Protein AF-A0A968PAC9-F1 (afdb_monomer_lite)

pLDDT: mean 96.43, std 2.67, range [78.19, 98.94]

Structure (mmCIF, N/CA/C/O backbone):
data_AF-A0A968PAC9-F1
#
_entry.id   AF-A0A968PAC9-F1
#
loop_
_atom_site.group_PDB
_atom_site.id
_atom_site.type_symbol
_atom_site.label_atom_id
_atom_site.label_alt_id
_atom_site.label_comp_id
_atom_site.label_asym_id
_atom_site.label_entity_id
_atom_site.label_seq_id
_atom_site.pdbx_PDB_ins_code
_atom_site.Cartn_x
_atom_site.Cartn_y
_atom_site.Cartn_z
_atom_site.occupancy
_atom_site.B_iso_or_equiv
_atom_site.auth_seq_id
_atom_site.auth_comp_id
_atom_site.auth_asym_id
_atom_site.auth_atom_id
_atom_site.pdbx_PDB_model_num
ATOM 1 N N . ALA A 1 1 ? -6.612 9.195 5.008 1.00 95.06 1 ALA A N 1
ATOM 2 C CA . ALA A 1 1 ? -7.098 8.965 6.390 1.00 95.06 1 ALA A CA 1
ATOM 3 C C . ALA A 1 1 ? -8.025 10.052 6.972 1.00 95.06 1 ALA A C 1
ATOM 5 O O . ALA A 1 1 ? -9.106 9.696 7.424 1.00 95.06 1 ALA A O 1
ATOM 6 N N . TYR A 1 2 ? -7.654 11.345 7.009 1.00 96.44 2 TYR A N 1
ATOM 7 C CA . TYR A 1 2 ? -8.391 12.358 7.807 1.00 96.44 2 TYR A CA 1
ATOM 8 C C . TYR A 1 2 ? -9.210 13.375 6.994 1.00 96.44 2 TYR A C 1
ATOM 10 O O . TYR A 1 2 ? -10.076 14.044 7.554 1.00 96.44 2 TYR A O 1
ATOM 18 N N . GLY A 1 3 ? -8.972 13.501 5.685 1.00 95.19 3 GLY A N 1
ATOM 19 C CA . GLY A 1 3 ? -9.593 14.559 4.872 1.00 95.19 3 GLY A CA 1
ATOM 20 C C . GLY A 1 3 ? -9.004 15.943 5.136 1.00 95.19 3 GLY A C 1
ATOM 21 O O . GLY A 1 3 ? -9.700 16.939 5.010 1.00 95.19 3 GLY A O 1
ATOM 22 N N . LEU A 1 4 ? -7.730 15.995 5.528 1.00 95.25 4 LEU A N 1
ATOM 23 C CA . LEU A 1 4 ? -6.975 17.223 5.743 1.00 95.25 4 LEU A CA 1
ATOM 24 C C . LEU A 1 4 ? -5.601 17.085 5.095 1.00 95.25 4 LEU A C 1
ATOM 26 O O . LEU A 1 4 ? -4.973 16.029 5.199 1.00 95.25 4 LEU A O 1
ATOM 30 N N . LYS A 1 5 ? -5.139 18.161 4.458 1.00 94.94 5 LYS A N 1
ATOM 31 C CA . LYS A 1 5 ? -3.740 18.306 4.057 1.00 94.94 5 LYS A CA 1
ATOM 32 C C . LYS A 1 5 ? -2.922 18.741 5.261 1.00 94.94 5 LYS A C 1
ATOM 34 O O . LYS A 1 5 ? -3.352 19.597 6.030 1.00 94.94 5 LYS A O 1
ATOM 39 N N . VAL A 1 6 ? -1.751 18.142 5.404 1.00 94.88 6 VAL A N 1
ATOM 40 C CA . VAL A 1 6 ? -0.856 18.339 6.545 1.00 94.88 6 VAL A CA 1
ATOM 41 C C . VAL A 1 6 ? 0.578 18.536 6.050 1.00 94.88 6 VAL A C 1
ATOM 43 O O . VAL A 1 6 ? 0.880 18.154 4.915 1.00 94.88 6 VAL A O 1
ATOM 46 N N . PRO A 1 7 ? 1.467 19.135 6.860 1.00 94.19 7 PRO A N 1
ATOM 47 C CA . PRO A 1 7 ? 2.880 19.260 6.527 1.00 94.19 7 PRO A CA 1
ATOM 48 C C . PRO A 1 7 ? 3.533 17.916 6.187 1.00 94.19 7 PRO A C 1
ATOM 50 O O . PRO A 1 7 ? 3.181 16.875 6.750 1.00 94.19 7 PRO A O 1
ATOM 53 N N . TYR A 1 8 ? 4.532 17.960 5.304 1.00 90.12 8 TYR A N 1
ATOM 54 C CA . TYR A 1 8 ? 5.358 16.807 4.944 1.00 90.12 8 TYR A CA 1
ATOM 55 C C . TYR A 1 8 ? 5.897 16.086 6.193 1.00 90.12 8 TYR A C 1
ATOM 57 O O . TYR A 1 8 ? 6.262 16.729 7.176 1.00 90.12 8 TYR A O 1
ATOM 65 N N . ARG A 1 9 ? 5.947 14.746 6.137 1.00 88.06 9 ARG A N 1
ATOM 66 C CA . ARG A 1 9 ? 6.341 13.819 7.224 1.00 88.06 9 ARG A CA 1
ATOM 67 C C . ARG A 1 9 ? 5.401 13.720 8.428 1.00 88.06 9 ARG A C 1
ATOM 69 O O . ARG A 1 9 ? 5.708 12.949 9.337 1.00 88.06 9 ARG A O 1
ATOM 76 N N . SER A 1 10 ? 4.263 14.411 8.430 1.00 93.56 10 SER A N 1
ATOM 77 C CA . SER A 1 10 ? 3.243 14.182 9.459 1.00 93.56 10 SER A CA 1
ATOM 78 C C . SER A 1 10 ? 2.692 12.753 9.377 1.00 93.56 10 SER A C 1
ATOM 80 O O . SER A 1 10 ? 2.518 12.217 8.284 1.00 93.56 10 SER A O 1
ATOM 82 N N . TYR A 1 11 ? 2.366 12.156 10.525 1.00 96.69 11 TYR A N 1
ATOM 83 C CA . TYR A 1 11 ? 1.782 10.816 10.607 1.00 96.69 11 TYR A CA 1
ATOM 84 C C . TYR A 1 11 ? 0.577 10.848 11.545 1.00 96.69 11 TYR A C 1
ATOM 86 O O . TYR A 1 11 ? 0.724 10.884 12.764 1.00 96.69 11 TYR A O 1
ATOM 94 N N . GLY A 1 12 ? -0.630 10.917 10.980 1.00 95.81 12 GLY A N 1
ATOM 95 C CA . GLY A 1 12 ? -1.867 11.030 11.763 1.00 95.81 12 GLY A CA 1
ATOM 96 C C . GLY A 1 12 ? -1.984 12.310 12.611 1.00 95.81 12 GLY A C 1
ATOM 97 O O . GLY A 1 12 ? -2.824 12.370 13.509 1.00 95.81 12 GLY A O 1
ATOM 98 N N . LEU A 1 13 ? -1.153 13.319 12.334 1.00 96.44 13 LEU A N 1
ATOM 99 C CA . LEU A 1 13 ? -1.100 14.633 12.981 1.00 96.44 13 LEU A CA 1
ATOM 100 C C . LEU A 1 13 ? -1.080 15.741 11.915 1.00 96.44 13 LEU A C 1
ATOM 102 O O . LEU A 1 13 ? -0.795 15.480 10.748 1.00 96.44 13 LEU A O 1
ATOM 106 N N . ASN A 1 14 ? -1.364 16.980 12.313 1.00 95.69 14 ASN A N 1
ATOM 107 C CA . ASN A 1 14 ? -1.095 18.176 11.518 1.00 95.69 14 ASN A CA 1
ATOM 108 C C . ASN A 1 14 ? 0.182 18.842 12.051 1.00 95.69 14 ASN A C 1
ATOM 110 O O . ASN A 1 14 ? 0.128 19.622 13.006 1.00 95.69 14 ASN A O 1
ATOM 114 N N . GLY A 1 15 ? 1.338 18.460 11.497 1.00 92.00 15 GLY A N 1
ATOM 115 C CA . GLY A 1 15 ? 2.624 18.710 12.143 1.00 92.00 15 GLY A CA 1
ATOM 116 C C . GLY A 1 15 ? 2.670 17.963 13.475 1.00 92.00 15 GLY A C 1
ATOM 117 O O . GLY A 1 15 ? 2.587 16.741 13.503 1.00 92.00 15 GLY A O 1
ATOM 118 N N . GLU A 1 16 ? 2.721 18.700 14.580 1.00 92.62 16 GLU A N 1
ATOM 119 C CA . GLU A 1 16 ? 2.672 18.138 15.938 1.00 92.62 16 GLU A CA 1
ATOM 120 C C . GLU A 1 16 ? 1.263 18.176 16.555 1.00 92.62 16 GLU A C 1
ATOM 122 O O . GLU A 1 16 ? 1.042 17.667 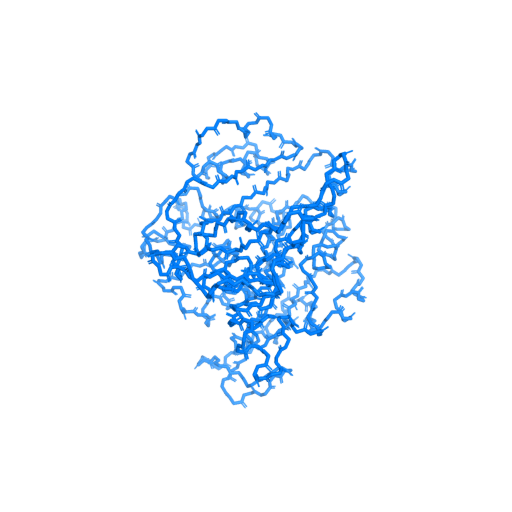17.651 1.00 92.62 16 GLU A O 1
ATOM 127 N N . THR A 1 17 ? 0.288 18.777 15.865 1.00 96.19 17 THR A N 1
ATOM 128 C CA . THR A 1 17 ? -1.055 18.991 16.417 1.00 96.19 17 THR A CA 1
ATOM 129 C C . THR A 1 17 ? -1.949 17.766 16.186 1.00 96.19 17 THR A C 1
ATOM 131 O O . THR A 1 17 ? -2.107 17.344 15.034 1.00 96.19 17 THR A O 1
ATOM 134 N N . PRO A 1 18 ? -2.591 17.203 17.229 1.00 96.69 18 PRO A N 1
ATOM 135 C CA . PRO A 1 18 ? -3.564 16.123 17.076 1.00 96.69 18 PRO A CA 1
ATOM 136 C C . PRO A 1 18 ? -4.751 16.506 16.188 1.00 96.69 18 PRO A C 1
ATOM 138 O O . PRO A 1 18 ? -5.316 17.590 16.317 1.00 96.69 18 PRO A O 1
ATOM 141 N N . ILE A 1 19 ? -5.172 15.585 15.317 1.00 97.06 19 ILE A N 1
ATOM 142 C CA . ILE A 1 19 ? -6.355 15.762 14.464 1.00 97.06 19 ILE A CA 1
ATOM 143 C C . ILE A 1 19 ? -7.555 15.067 15.121 1.00 97.06 19 ILE A C 1
ATOM 145 O O . ILE A 1 19 ? -7.838 13.888 14.872 1.00 97.06 19 ILE A O 1
ATOM 149 N N . VAL A 1 20 ? -8.244 15.806 15.990 1.00 97.19 20 VAL A N 1
ATOM 150 C CA . VAL A 1 20 ? -9.298 15.298 16.881 1.00 97.19 20 VAL A CA 1
ATOM 151 C C . VAL A 1 20 ? -10.570 16.153 16.837 1.00 97.19 20 VAL A C 1
ATOM 153 O O . VAL A 1 20 ? -10.531 17.303 16.406 1.00 97.19 20 VAL A O 1
ATOM 156 N N . ASP A 1 21 ? -11.699 15.580 17.258 1.00 93.88 21 ASP A N 1
ATOM 157 C CA . ASP A 1 21 ? -12.946 16.315 17.498 1.00 93.88 21 ASP A CA 1
ATOM 158 C C . ASP A 1 21 ? -12.916 17.102 18.824 1.00 93.88 21 ASP A C 1
ATOM 160 O O . ASP A 1 21 ? -11.946 17.058 19.583 1.00 93.88 21 ASP A O 1
ATOM 164 N N . GLU A 1 22 ? -14.012 17.801 19.135 1.00 93.94 22 GLU A N 1
ATOM 165 C CA . GLU A 1 22 ? -14.181 18.586 20.369 1.00 93.94 22 GLU A CA 1
ATOM 166 C C . GLU A 1 22 ? -14.052 17.755 21.660 1.00 93.94 22 GLU A C 1
ATOM 168 O O . GLU A 1 22 ? -13.831 18.309 22.735 1.00 93.94 22 GLU A O 1
ATOM 173 N N . LYS A 1 23 ? -14.180 16.425 21.574 1.00 94.25 23 LYS A N 1
ATOM 174 C CA . LYS A 1 23 ? -14.033 15.488 22.699 1.00 94.25 23 LYS A CA 1
ATOM 175 C C . LYS A 1 23 ? -12.640 14.855 22.748 1.00 94.25 23 LYS A C 1
ATOM 177 O O . LYS A 1 23 ? -12.419 13.939 23.540 1.00 94.25 23 LYS A O 1
ATOM 182 N N . GLY A 1 24 ? -11.715 15.298 21.898 1.00 95.19 24 GLY A N 1
ATOM 183 C CA . GLY A 1 24 ? -10.367 14.747 21.799 1.00 95.19 24 GLY A CA 1
ATOM 184 C C . GLY A 1 24 ? -10.298 13.393 21.087 1.00 95.19 24 GLY A C 1
ATOM 185 O O . GLY A 1 24 ? -9.280 12.712 21.183 1.00 95.19 24 GLY A O 1
ATOM 186 N N . GLN A 1 25 ? -11.345 12.968 20.370 1.00 95.06 25 GLN A N 1
ATOM 187 C CA . GLN A 1 25 ? -11.333 11.694 19.649 1.00 95.06 25 GLN A CA 1
ATOM 188 C C . GLN A 1 25 ? -10.786 11.868 18.231 1.00 95.06 25 GLN A C 1
ATOM 190 O O . GLN A 1 25 ? -11.173 12.785 17.515 1.00 95.06 25 GLN A O 1
ATOM 195 N N . SER A 1 26 ? -9.936 10.939 17.782 1.00 96.31 26 SER A N 1
ATOM 196 C CA . SER A 1 26 ? -9.351 10.970 16.431 1.00 96.31 26 SER A CA 1
ATOM 197 C C . SER A 1 26 ? -10.412 11.084 15.325 1.00 96.31 26 SER A C 1
ATOM 199 O O . SER A 1 26 ? -11.414 10.350 15.324 1.00 96.31 26 SER A O 1
ATOM 201 N N . LEU A 1 27 ? -10.151 11.977 14.362 1.00 97.00 27 LEU A N 1
ATOM 202 C CA . LEU A 1 27 ? -10.970 12.196 13.160 1.00 97.00 27 LEU A CA 1
ATOM 203 C C . LEU A 1 27 ? -10.605 11.280 11.979 1.00 97.00 27 LEU A C 1
ATOM 205 O O . LEU A 1 27 ? -11.161 11.441 10.887 1.00 97.00 27 LEU A O 1
ATOM 209 N N . SER A 1 28 ? -9.689 10.324 12.168 1.00 97.94 28 SER A N 1
ATOM 210 C CA . SER A 1 28 ? -9.423 9.301 11.151 1.00 97.94 28 SER A CA 1
ATOM 211 C C . SER A 1 28 ? -10.711 8.548 10.819 1.00 97.94 28 SER A C 1
ATOM 213 O O . SER A 1 28 ? -11.425 8.107 11.726 1.00 97.94 28 SER A O 1
ATOM 215 N N . VAL A 1 29 ? -10.982 8.339 9.528 1.00 98.06 29 VAL A N 1
ATOM 216 C CA . VAL A 1 29 ? -12.168 7.593 9.076 1.00 98.06 29 VAL A CA 1
ATOM 217 C C . VAL A 1 29 ? -12.228 6.175 9.655 1.00 98.06 29 VAL A C 1
ATOM 219 O O . VAL A 1 29 ? -13.310 5.720 10.016 1.00 98.06 29 VAL A O 1
ATOM 222 N N . ALA A 1 30 ? -11.085 5.507 9.853 1.00 98.44 30 ALA A N 1
ATOM 223 C CA . ALA A 1 30 ? -11.050 4.178 10.462 1.00 98.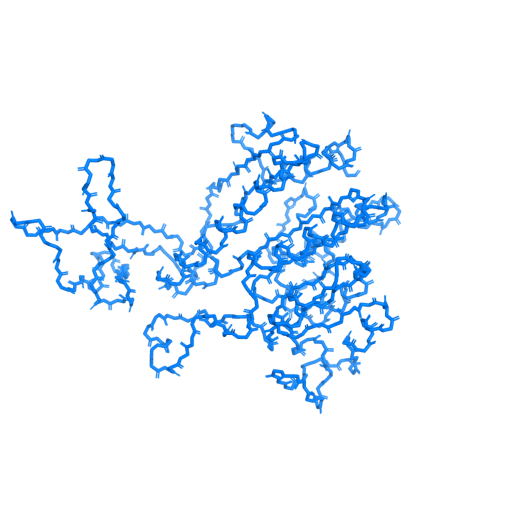44 30 ALA A CA 1
ATOM 224 C C . ALA A 1 30 ? -11.428 4.237 11.950 1.00 98.44 30 ALA A C 1
ATOM 226 O O . ALA A 1 30 ? -12.305 3.503 12.399 1.00 98.44 30 ALA A O 1
ATOM 227 N N . ARG A 1 31 ? -10.864 5.183 12.715 1.00 98.38 31 ARG A N 1
ATOM 228 C CA . ARG A 1 31 ? -11.240 5.387 14.128 1.00 98.38 31 ARG A CA 1
ATOM 229 C C . ARG A 1 31 ? -12.715 5.781 14.268 1.00 98.38 31 ARG A C 1
ATOM 231 O O . ARG A 1 31 ? -13.368 5.360 15.221 1.00 98.38 31 ARG A O 1
ATOM 238 N N . GLN A 1 32 ? -13.258 6.558 13.332 1.00 98.12 32 GLN A N 1
A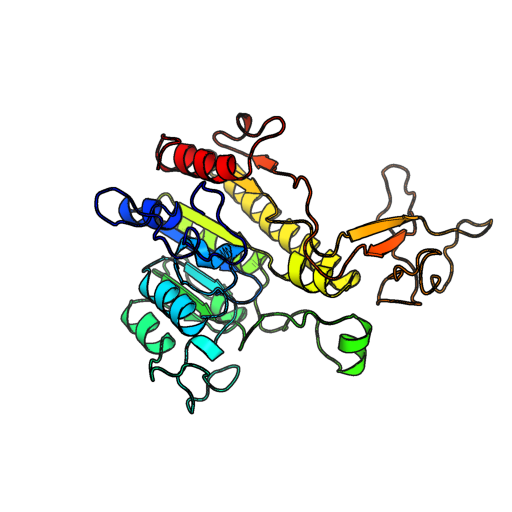TOM 239 C CA . GLN A 1 32 ? -14.683 6.899 13.277 1.00 98.12 32 GLN A CA 1
ATOM 240 C C . GLN A 1 32 ? -15.571 5.683 12.972 1.00 98.12 32 GLN A C 1
ATOM 242 O O . GLN A 1 32 ? -16.639 5.564 13.580 1.00 98.12 32 GLN A O 1
ATOM 247 N N . ALA A 1 33 ? -15.130 4.791 12.078 1.00 98.38 33 ALA A N 1
ATOM 248 C CA . ALA A 1 33 ? -15.812 3.541 11.752 1.00 98.38 33 ALA A CA 1
ATOM 249 C C . ALA A 1 33 ? -15.880 2.619 12.978 1.00 98.38 33 ALA A C 1
ATOM 251 O O . ALA A 1 33 ? -16.963 2.164 13.348 1.00 98.38 33 ALA A O 1
ATOM 252 N N . MET A 1 34 ? -14.762 2.456 13.693 1.00 98.12 34 MET A N 1
ATOM 253 C CA . MET A 1 34 ? -14.706 1.658 14.925 1.00 98.12 34 MET A CA 1
ATOM 254 C C . MET A 1 34 ? -15.663 2.182 16.000 1.00 98.12 34 MET A C 1
ATOM 256 O O . MET A 1 34 ? -16.417 1.405 16.583 1.00 98.12 34 MET A O 1
ATOM 260 N N . ARG A 1 35 ? -15.702 3.505 16.233 1.00 97.12 35 ARG A N 1
ATOM 261 C CA . ARG A 1 35 ? -16.630 4.121 17.208 1.00 97.12 35 ARG A CA 1
ATOM 262 C C . ARG A 1 35 ? -18.104 3.907 16.857 1.00 97.12 35 ARG A C 1
ATOM 264 O O . ARG A 1 35 ? -18.948 3.943 17.746 1.00 97.12 35 ARG A O 1
ATOM 271 N N . ARG A 1 36 ? -18.412 3.685 15.578 1.00 97.25 36 ARG A N 1
ATOM 272 C CA . ARG A 1 36 ? -19.762 3.398 15.071 1.00 97.25 36 ARG A CA 1
ATOM 273 C C . ARG A 1 36 ? -20.061 1.900 14.977 1.00 97.25 36 ARG A C 1
ATOM 275 O O . ARG A 1 36 ? -21.118 1.525 14.484 1.00 97.25 36 ARG A O 1
ATOM 282 N N . GLY A 1 37 ? -19.160 1.043 15.456 1.00 97.56 37 GLY A N 1
ATOM 283 C CA . GLY A 1 37 ? -19.363 -0.401 15.467 1.00 97.56 37 GLY A CA 1
ATOM 284 C C . GLY A 1 37 ? -19.189 -1.067 14.102 1.00 97.56 37 GLY A C 1
ATOM 285 O O . GLY A 1 37 ? -19.649 -2.198 13.936 1.00 97.56 37 GLY A O 1
ATOM 286 N N . LEU A 1 38 ? -18.518 -0.418 13.148 1.00 98.56 38 LEU A N 1
ATOM 2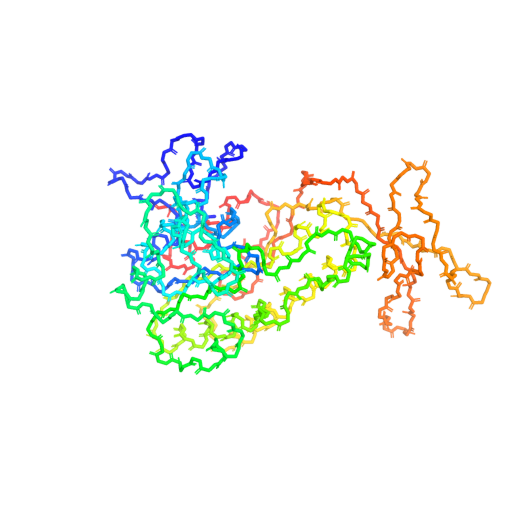87 C CA . LEU A 1 38 ? -18.093 -1.060 11.906 1.00 98.56 38 LEU A CA 1
ATOM 288 C C . LEU A 1 38 ? -16.823 -1.874 12.147 1.00 98.56 38 LEU A C 1
ATOM 290 O O . LEU A 1 38 ? -16.014 -1.529 13.014 1.00 98.56 38 LEU A O 1
ATOM 294 N N . SER A 1 39 ? -16.645 -2.933 11.363 1.00 98.62 39 SER A N 1
ATOM 295 C CA . SER A 1 39 ? -15.375 -3.654 11.345 1.00 98.62 39 SER A CA 1
ATOM 296 C C . SER A 1 39 ? -14.307 -2.872 10.581 1.00 98.62 39 SER A C 1
ATOM 298 O O . SER A 1 39 ? -14.616 -2.136 9.643 1.00 98.62 39 SER A O 1
ATOM 300 N N . VAL A 1 40 ? -13.048 -3.008 10.991 1.00 98.88 40 VAL A N 1
ATOM 301 C CA . VAL A 1 40 ? -11.919 -2.313 10.354 1.00 98.88 40 VAL A CA 1
ATOM 302 C C . VAL A 1 40 ? -10.799 -3.282 10.012 1.00 98.88 40 VAL A C 1
ATOM 304 O O . VAL A 1 40 ? -10.357 -4.047 10.870 1.00 98.88 40 VAL A O 1
ATOM 307 N N . ALA A 1 41 ? -10.323 -3.197 8.770 1.00 98.88 41 ALA A N 1
ATOM 308 C CA . ALA A 1 41 ? -9.138 -3.889 8.286 1.00 98.88 41 ALA A CA 1
ATOM 309 C C . ALA A 1 41 ? -8.094 -2.894 7.759 1.00 98.88 41 ALA A C 1
ATOM 311 O O . ALA A 1 41 ? -8.425 -2.001 6.978 1.00 98.88 41 ALA A O 1
ATOM 312 N N . LEU A 1 42 ? -6.839 -3.069 8.168 1.00 98.81 42 LEU A N 1
ATOM 313 C CA . LEU A 1 42 ? -5.671 -2.435 7.557 1.00 98.81 42 LEU A CA 1
ATOM 314 C C . LEU A 1 42 ? -4.736 -3.530 7.041 1.00 98.81 42 LEU A C 1
ATOM 316 O O . LEU A 1 42 ? -4.330 -4.408 7.806 1.00 98.81 42 LEU A O 1
ATOM 320 N N . ILE A 1 43 ? -4.422 -3.485 5.751 1.00 98.56 43 ILE A N 1
ATOM 321 C CA . ILE A 1 43 ? -3.624 -4.496 5.059 1.00 98.56 43 ILE A CA 1
ATOM 322 C C . ILE A 1 43 ? -2.568 -3.780 4.223 1.00 98.56 43 ILE A C 1
ATOM 324 O O . ILE A 1 43 ? -2.923 -2.967 3.374 1.00 98.56 43 ILE A O 1
ATOM 328 N N . ASN A 1 44 ? -1.298 -4.110 4.431 1.00 98.56 44 ASN A N 1
ATOM 329 C CA . ASN A 1 44 ? -0.173 -3.539 3.698 1.00 98.56 44 ASN A CA 1
ATOM 330 C C . ASN A 1 44 ? 0.756 -4.673 3.215 1.00 98.56 44 ASN A C 1
ATOM 332 O O . ASN A 1 44 ? 1.051 -5.603 3.969 1.00 98.56 44 ASN A O 1
ATOM 336 N N . SER A 1 45 ? 1.171 -4.642 1.944 1.00 98.00 45 SER A N 1
ATOM 337 C CA . SER A 1 45 ? 2.085 -5.643 1.371 1.00 98.00 45 SER A CA 1
ATOM 338 C C . SER A 1 45 ? 3.542 -5.464 1.803 1.00 98.00 45 SER A C 1
ATOM 340 O O . SER A 1 45 ? 4.329 -6.386 1.652 1.00 98.00 45 SER A O 1
ATOM 342 N N . GLY A 1 46 ? 3.919 -4.317 2.345 1.00 97.62 46 GLY A N 1
ATOM 343 C CA . GLY A 1 46 ? 5.177 -4.035 3.026 1.00 97.62 46 GLY A CA 1
ATOM 344 C C . GLY A 1 46 ? 5.037 -4.189 4.540 1.00 97.62 46 GLY A C 1
ATOM 345 O O . GLY A 1 46 ? 4.509 -5.193 5.016 1.00 97.62 46 GLY A O 1
ATOM 346 N N . THR A 1 47 ? 5.531 -3.228 5.319 1.00 97.19 47 THR A N 1
ATOM 347 C CA . THR A 1 47 ? 5.394 -3.184 6.781 1.00 97.19 47 THR A CA 1
ATOM 348 C C . THR A 1 47 ? 4.096 -2.501 7.200 1.00 97.19 47 THR A C 1
ATOM 350 O O . THR A 1 47 ? 3.698 -1.473 6.660 1.00 97.19 47 THR A O 1
ATOM 353 N N . SER A 1 48 ? 3.458 -3.007 8.259 1.00 97.38 48 SER A N 1
ATOM 354 C CA . SER A 1 48 ? 2.193 -2.437 8.762 1.00 97.38 48 SER A CA 1
ATOM 355 C C . SER A 1 48 ? 2.318 -0.974 9.220 1.00 97.38 48 SER A C 1
ATOM 357 O O . SER A 1 48 ? 1.314 -0.287 9.399 1.00 97.38 48 SER A O 1
ATOM 359 N N . THR A 1 49 ? 3.546 -0.502 9.454 1.00 97.38 49 THR A N 1
ATOM 360 C CA . THR A 1 49 ? 3.823 0.849 9.963 1.00 97.38 49 THR A CA 1
ATOM 361 C C . THR A 1 49 ? 3.913 1.929 8.887 1.00 97.38 49 THR A C 1
ATOM 363 O O . THR A 1 49 ? 4.027 3.104 9.244 1.00 97.38 49 THR A O 1
ATOM 366 N N . GLU A 1 50 ? 3.833 1.576 7.601 1.00 96.19 50 GLU A N 1
ATOM 367 C CA . GLU A 1 50 ? 3.917 2.558 6.515 1.00 96.19 50 GLU A CA 1
ATOM 368 C C . GLU A 1 50 ? 2.813 3.622 6.600 1.00 96.19 50 GLU A C 1
ATOM 370 O O . GLU A 1 50 ? 1.723 3.368 7.132 1.00 96.19 50 GLU A O 1
ATOM 375 N N . PRO A 1 51 ? 3.084 4.862 6.152 1.00 93.75 51 PRO A N 1
ATOM 376 C CA . PRO A 1 51 ? 2.176 5.982 6.351 1.00 93.75 51 PRO A CA 1
ATOM 377 C C . PRO A 1 51 ? 0.878 5.856 5.557 1.00 93.75 51 PRO A C 1
ATOM 379 O O . PRO A 1 51 ? -0.147 6.319 6.062 1.00 93.75 51 PRO A O 1
ATOM 382 N N . GLY A 1 52 ? 0.884 5.241 4.371 1.00 92.31 52 GLY A N 1
ATOM 383 C CA . GLY A 1 52 ? -0.319 5.099 3.548 1.00 92.31 52 GLY A CA 1
ATOM 384 C C . GLY A 1 52 ? -1.411 4.267 4.227 1.00 92.31 52 GLY A C 1
ATOM 385 O O . GLY A 1 52 ? -2.592 4.624 4.162 1.00 92.31 52 GLY A O 1
ATOM 386 N N . THR A 1 53 ? -1.021 3.270 5.026 1.00 95.19 53 THR A N 1
ATOM 387 C CA . THR A 1 53 ? -1.937 2.412 5.790 1.00 95.19 53 THR A CA 1
ATOM 388 C C . THR A 1 53 ? -2.008 2.759 7.276 1.00 95.19 53 THR A C 1
ATOM 390 O O . THR A 1 53 ? -3.096 3.001 7.811 1.00 95.19 53 THR A O 1
ATOM 393 N N . GLY A 1 54 ? -0.884 2.798 7.991 1.00 97.44 54 GLY A N 1
ATOM 394 C CA . GLY A 1 54 ? -0.905 2.848 9.453 1.00 97.44 54 GLY A CA 1
ATOM 395 C C . GLY A 1 54 ? -1.416 4.179 10.023 1.00 97.44 54 GLY A C 1
ATOM 396 O O . GLY A 1 54 ? -1.993 4.198 11.117 1.00 97.44 54 GLY A O 1
ATOM 397 N N . CYS A 1 55 ? -1.356 5.282 9.260 1.00 97.38 55 CYS A N 1
ATOM 398 C CA . CYS A 1 55 ? -1.897 6.581 9.689 1.00 97.38 55 CYS A CA 1
ATOM 399 C C . CYS A 1 55 ? -3.418 6.572 9.905 1.00 97.38 55 CYS A C 1
ATOM 401 O O . CYS A 1 55 ? -3.970 7.476 10.530 1.00 97.38 55 CYS A O 1
ATOM 403 N N . PHE A 1 56 ? -4.131 5.554 9.415 1.00 98.44 56 PHE A N 1
ATOM 404 C CA . PHE A 1 56 ? -5.551 5.398 9.704 1.00 98.44 56 PHE A CA 1
ATOM 405 C C . PHE A 1 56 ? -5.814 5.037 11.172 1.00 98.44 56 PHE A C 1
ATOM 407 O O . PHE A 1 56 ? -6.898 5.338 11.680 1.00 98.44 56 PHE A O 1
ATOM 414 N N . LEU A 1 57 ? -4.863 4.427 11.880 1.00 98.50 57 LEU A N 1
ATOM 415 C CA . LEU A 1 57 ? -5.049 4.017 13.274 1.00 98.50 57 LEU A CA 1
ATOM 416 C C . LEU A 1 57 ? -3.986 4.562 14.229 1.00 98.50 57 LEU A C 1
ATOM 418 O O . LEU A 1 57 ? -4.263 4.576 15.428 1.00 98.50 57 LEU A O 1
ATOM 422 N N . ALA A 1 58 ? -2.858 5.069 13.737 1.00 98.38 58 ALA A N 1
ATOM 423 C CA . ALA A 1 58 ? -1.798 5.636 14.560 1.00 98.38 58 ALA A CA 1
ATOM 424 C C . ALA A 1 58 ? -1.522 7.118 14.251 1.00 98.38 58 ALA A C 1
ATOM 426 O O . ALA A 1 58 ? -1.644 7.580 13.115 1.00 98.38 58 ALA A O 1
ATOM 427 N N . SER A 1 59 ? -1.115 7.846 15.288 1.00 97.69 59 SER A N 1
ATOM 428 C CA . SER A 1 59 ? -0.695 9.245 15.240 1.00 97.69 59 SER A CA 1
ATOM 429 C C . SER A 1 59 ? 0.617 9.402 16.012 1.00 97.69 59 SER A C 1
ATOM 431 O O . SER A 1 59 ? 0.670 9.097 17.203 1.00 97.69 59 SER A O 1
ATOM 433 N N . VAL A 1 60 ? 1.674 9.882 15.355 1.00 97.12 60 VAL A N 1
ATOM 434 C CA . VAL A 1 60 ? 3.003 10.092 15.958 1.00 97.12 60 VAL A CA 1
ATOM 435 C C . VAL A 1 60 ? 3.668 11.344 15.389 1.00 97.12 60 VAL A C 1
ATOM 437 O O . VAL A 1 60 ? 3.404 11.746 14.257 1.00 97.12 60 VAL A O 1
ATOM 440 N N . THR A 1 61 ? 4.564 11.956 16.162 1.00 94.56 61 THR A N 1
ATOM 441 C CA . THR A 1 61 ? 5.306 13.165 15.754 1.00 94.56 61 THR A CA 1
ATOM 442 C C . THR A 1 61 ? 6.354 12.897 14.675 1.00 94.56 61 THR A C 1
ATOM 444 O O . THR A 1 61 ? 6.740 13.812 13.954 1.00 94.56 61 THR A O 1
ATOM 447 N N . ALA A 1 62 ? 6.803 11.647 14.531 1.00 94.00 62 ALA A N 1
ATOM 448 C CA . ALA A 1 62 ? 7.767 11.244 13.518 1.00 94.00 62 ALA A CA 1
ATOM 449 C C . ALA A 1 62 ? 7.368 9.909 12.885 1.00 94.00 62 ALA A C 1
ATOM 451 O O . ALA A 1 62 ? 7.227 8.911 13.587 1.00 94.00 62 ALA A O 1
ATOM 452 N N . ARG A 1 63 ? 7.272 9.867 11.548 1.00 92.31 63 ARG A N 1
ATOM 453 C CA . ARG A 1 63 ? 6.957 8.635 10.794 1.00 92.31 63 ARG A CA 1
ATOM 454 C C . ARG A 1 63 ? 7.954 7.489 11.007 1.00 92.31 63 ARG A C 1
ATOM 456 O O . ARG A 1 63 ? 7.616 6.347 10.748 1.00 92.31 63 ARG A O 1
ATOM 463 N N . SER A 1 64 ? 9.167 7.788 11.475 1.00 93.50 64 SER A N 1
ATOM 464 C CA . SER A 1 64 ? 10.189 6.791 11.819 1.00 93.50 64 SER A CA 1
ATOM 465 C C . SER A 1 64 ? 9.983 6.149 13.195 1.00 93.50 64 SER A C 1
ATOM 467 O O . SER A 1 64 ? 10.759 5.279 13.589 1.00 93.50 64 SER A O 1
ATOM 469 N N . ASN A 1 65 ? 8.975 6.578 13.962 1.00 96.06 65 ASN A N 1
ATOM 470 C CA . ASN A 1 65 ? 8.675 6.025 15.278 1.00 96.06 65 ASN A CA 1
ATOM 471 C C . ASN A 1 65 ? 7.848 4.731 15.171 1.00 96.06 65 ASN A C 1
ATOM 473 O O . ASN A 1 65 ? 6.705 4.652 15.617 1.00 96.06 65 ASN A O 1
ATOM 477 N N . HIS A 1 66 ? 8.434 3.718 14.533 1.00 96.94 66 HIS A N 1
ATOM 478 C CA . HIS A 1 66 ? 7.777 2.443 14.246 1.00 96.94 66 HIS A CA 1
ATOM 479 C C . HIS A 1 66 ? 7.349 1.682 15.513 1.00 96.94 66 HIS A C 1
ATOM 481 O O . HIS A 1 66 ? 6.320 1.008 15.484 1.00 96.94 66 HIS A O 1
ATOM 487 N N . ASP A 1 67 ? 8.079 1.826 16.629 1.00 97.25 67 ASP A N 1
ATOM 488 C CA . ASP A 1 67 ? 7.712 1.223 17.919 1.00 97.25 67 ASP A CA 1
ATOM 489 C C . ASP A 1 67 ? 6.333 1.727 18.382 1.00 97.25 67 ASP A C 1
ATOM 491 O O . ASP A 1 67 ? 5.447 0.922 18.691 1.00 97.25 67 ASP A O 1
ATOM 495 N N . ASP A 1 68 ? 6.118 3.044 18.382 1.00 97.94 68 ASP A N 1
ATOM 496 C CA . ASP A 1 68 ? 4.844 3.633 18.808 1.00 97.94 68 ASP A CA 1
ATOM 497 C C . ASP A 1 68 ? 3.738 3.410 17.777 1.00 97.94 68 ASP A C 1
ATOM 499 O O . ASP A 1 68 ? 2.594 3.151 18.154 1.00 97.94 68 ASP A O 1
ATOM 503 N N . ILE A 1 69 ? 4.063 3.461 16.480 1.00 98.56 69 ILE A N 1
ATOM 504 C CA . ILE A 1 69 ? 3.094 3.167 15.418 1.00 98.56 69 ILE A CA 1
ATOM 505 C C . ILE A 1 69 ? 2.576 1.735 15.584 1.00 98.56 69 ILE A C 1
ATOM 507 O O . ILE A 1 69 ? 1.371 1.543 15.725 1.00 98.56 69 ILE A O 1
ATOM 511 N N . MET A 1 70 ? 3.462 0.734 15.636 1.00 98.56 70 MET A N 1
ATOM 512 C CA . MET A 1 70 ? 3.064 -0.673 15.749 1.00 98.56 70 MET A CA 1
ATOM 513 C C . MET A 1 70 ? 2.266 -0.943 17.032 1.00 98.56 70 MET A C 1
ATOM 515 O O . MET A 1 70 ? 1.269 -1.667 16.995 1.00 98.56 70 MET A O 1
ATOM 519 N N . ALA A 1 71 ? 2.643 -0.316 18.153 1.00 98.69 71 ALA A N 1
ATOM 520 C CA . ALA A 1 71 ? 1.875 -0.401 19.395 1.00 98.69 71 ALA A CA 1
ATOM 521 C C . ALA A 1 71 ? 0.451 0.143 19.219 1.00 98.69 71 ALA A C 1
ATOM 523 O O . ALA A 1 71 ? -0.514 -0.567 19.502 1.00 98.69 71 ALA A O 1
ATOM 524 N N . GLN A 1 72 ? 0.302 1.353 18.669 1.00 98.69 72 GLN A N 1
ATOM 525 C CA . GLN A 1 72 ? -1.008 1.964 18.428 1.00 98.69 72 GLN A CA 1
ATOM 526 C C . GLN A 1 72 ? -1.874 1.161 17.446 1.00 98.69 72 GLN A C 1
ATOM 528 O O . GLN A 1 72 ? -3.102 1.152 17.590 1.00 98.69 72 GLN A O 1
ATOM 533 N N . LEU A 1 73 ? -1.264 0.487 16.462 1.00 98.75 73 LEU A N 1
ATOM 534 C CA . LEU A 1 73 ? -1.968 -0.422 15.555 1.00 98.75 73 LEU A CA 1
ATOM 535 C C . LEU A 1 73 ? -2.534 -1.621 16.318 1.00 98.75 73 LEU A C 1
ATOM 537 O O . LEU A 1 73 ? -3.744 -1.838 16.270 1.00 98.75 73 LEU A O 1
ATOM 541 N N . VAL A 1 74 ? -1.712 -2.357 17.070 1.00 98.44 74 VAL A N 1
ATOM 542 C CA . VAL A 1 74 ? -2.156 -3.546 17.825 1.00 98.44 74 VAL A CA 1
ATOM 543 C C . VAL A 1 74 ? -3.209 -3.179 18.878 1.00 98.44 74 VAL A C 1
ATOM 545 O O . VAL A 1 74 ? -4.268 -3.812 18.958 1.00 98.44 74 VAL A O 1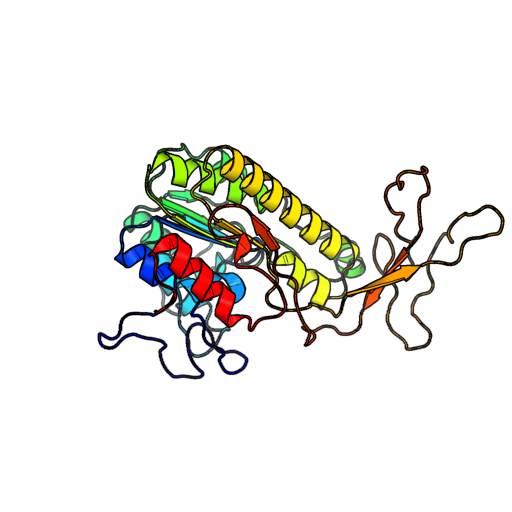
ATOM 548 N N . GLU A 1 75 ? -2.969 -2.100 19.624 1.00 98.38 75 GLU A N 1
ATOM 549 C CA . GLU A 1 75 ? -3.876 -1.561 20.645 1.00 98.38 75 GLU A CA 1
ATOM 550 C C . GLU A 1 75 ? -5.170 -0.986 20.062 1.00 98.38 75 GLU A C 1
ATOM 552 O O . GLU A 1 75 ? -6.148 -0.802 20.789 1.00 98.38 75 GLU A O 1
ATOM 557 N N . SER A 1 76 ? -5.203 -0.688 18.757 1.00 98.12 76 SER A N 1
ATOM 558 C CA . SER A 1 76 ? -6.347 -0.021 18.137 1.00 98.12 76 SER A CA 1
ATOM 559 C C . SER A 1 76 ? -7.653 -0.775 18.357 1.00 98.12 76 SER A C 1
ATOM 561 O O . SER A 1 76 ? -8.702 -0.147 18.506 1.00 98.12 76 SER A O 1
ATOM 563 N N . GLY A 1 77 ? -7.569 -2.108 18.383 1.00 97.25 77 GLY A N 1
ATOM 564 C CA . GLY A 1 77 ? -8.700 -3.014 18.446 1.00 97.25 77 GLY A CA 1
ATOM 565 C C . GLY A 1 77 ? -9.345 -3.315 17.091 1.00 97.25 77 GLY A C 1
ATOM 566 O O . GLY A 1 77 ? -10.450 -3.859 17.110 1.00 97.25 77 GLY A O 1
ATOM 567 N N . ALA A 1 78 ? -8.697 -2.989 15.965 1.00 98.62 78 ALA A N 1
ATOM 568 C CA . ALA A 1 78 ? -9.160 -3.348 14.623 1.00 98.62 78 ALA A CA 1
ATOM 569 C C . ALA A 1 78 ? -9.419 -4.861 14.483 1.00 98.62 78 ALA A C 1
ATOM 571 O O . ALA A 1 78 ? -8.930 -5.677 15.265 1.00 98.62 78 ALA A O 1
ATOM 572 N N . ASP A 1 79 ? -10.242 -5.248 13.512 1.00 98.81 79 ASP A N 1
ATOM 573 C CA . ASP A 1 79 ? -10.555 -6.658 13.291 1.00 98.81 79 ASP A CA 1
ATOM 574 C C . ASP A 1 79 ? -9.397 -7.364 12.581 1.00 98.81 79 ASP A C 1
ATOM 576 O O . ASP A 1 79 ? -9.104 -8.518 12.884 1.00 98.81 79 ASP A O 1
ATOM 580 N N . ILE A 1 80 ? -8.740 -6.684 11.640 1.00 98.94 80 ILE A N 1
ATOM 581 C CA . ILE A 1 80 ? -7.690 -7.270 10.806 1.00 98.94 80 ILE A CA 1
ATOM 582 C C . ILE A 1 80 ? -6.545 -6.270 10.651 1.00 98.94 80 ILE A C 1
ATOM 584 O O . ILE A 1 80 ? -6.750 -5.143 10.205 1.00 98.94 80 ILE A O 1
ATOM 588 N N . LEU A 1 81 ? -5.341 -6.702 11.012 1.00 98.94 81 LEU A N 1
ATOM 589 C CA . LEU A 1 81 ? -4.085 -5.983 10.815 1.00 98.94 81 LEU A CA 1
ATOM 590 C C . LEU A 1 81 ? -3.115 -6.947 10.141 1.00 98.94 81 LEU A C 1
ATOM 592 O O . LEU A 1 81 ? -2.880 -8.029 10.673 1.00 98.94 81 LEU A O 1
ATOM 596 N N . MET A 1 82 ? -2.600 -6.605 8.966 1.00 98.88 82 MET A N 1
ATOM 597 C CA . MET A 1 82 ? -1.765 -7.515 8.183 1.00 98.88 82 MET A CA 1
ATOM 598 C C . MET A 1 82 ? -0.648 -6.771 7.460 1.00 98.88 82 MET A C 1
ATOM 600 O O . MET A 1 82 ? -0.911 -5.788 6.771 1.00 98.88 82 MET A O 1
ATOM 604 N N . GLY A 1 83 ? 0.572 -7.285 7.592 1.00 98.62 83 GLY A N 1
ATOM 605 C CA . GLY A 1 83 ? 1.759 -6.807 6.890 1.00 98.62 83 GLY A CA 1
ATOM 606 C C . GLY A 1 83 ? 3.027 -7.408 7.486 1.00 98.62 83 GLY A C 1
ATOM 607 O O . GLY A 1 83 ? 2.984 -8.375 8.241 1.00 98.62 83 GLY A O 1
ATOM 608 N N . GLY A 1 84 ? 4.177 -6.845 7.153 1.00 98.50 84 GLY A N 1
ATOM 609 C CA . GLY A 1 84 ? 5.448 -7.113 7.813 1.00 98.50 84 GLY A CA 1
ATOM 610 C C . GLY A 1 84 ? 5.639 -6.281 9.086 1.00 98.50 84 GLY A C 1
ATOM 611 O O . GLY A 1 84 ? 4.707 -5.641 9.591 1.00 98.50 84 GLY A O 1
ATOM 612 N N . GLY A 1 85 ? 6.874 -6.274 9.584 1.00 98.19 85 GLY A N 1
ATOM 613 C CA . GLY A 1 85 ? 7.308 -5.442 10.702 1.00 98.19 85 GLY A CA 1
ATOM 614 C C . GLY A 1 85 ? 7.455 -6.170 12.038 1.00 98.19 85 GLY A C 1
ATOM 615 O O . GLY A 1 85 ? 7.325 -5.531 13.082 1.00 98.19 85 GLY A O 1
ATOM 616 N N . GLU A 1 86 ? 7.738 -7.479 12.040 1.00 98.75 86 GLU A N 1
ATOM 617 C CA . GLU A 1 86 ? 7.937 -8.263 13.271 1.00 98.75 86 GLU A CA 1
ATOM 618 C C . GLU A 1 86 ? 8.968 -7.631 14.215 1.00 98.75 86 GLU A C 1
ATOM 620 O O . GLU A 1 86 ? 8.774 -7.650 15.434 1.00 98.75 86 GLU A O 1
ATOM 625 N N . GLY A 1 87 ? 10.026 -7.017 13.675 1.00 98.31 87 GLY A N 1
ATOM 626 C CA . GLY A 1 87 ? 11.052 -6.355 14.478 1.00 98.31 87 GLY A CA 1
ATOM 627 C C . GLY A 1 87 ? 10.462 -5.349 15.472 1.00 98.31 87 GLY A C 1
ATOM 628 O O . GLY A 1 87 ? 10.878 -5.308 16.626 1.00 98.31 87 GLY A O 1
ATOM 629 N N . TRP A 1 88 ? 9.417 -4.616 15.085 1.00 98.44 88 TRP A N 1
ATOM 630 C CA . TRP A 1 88 ? 8.743 -3.630 15.940 1.00 98.44 88 TRP A CA 1
ATOM 631 C C . TRP A 1 88 ? 7.628 -4.215 16.808 1.00 98.44 88 TRP A C 1
ATOM 633 O O . TRP A 1 88 ? 6.924 -3.473 17.492 1.00 98.44 88 TRP A O 1
ATOM 643 N N . THR A 1 89 ? 7.460 -5.536 16.819 1.00 98.75 89 THR A N 1
ATOM 644 C CA . THR A 1 89 ? 6.501 -6.236 17.688 1.00 98.75 89 THR A CA 1
ATOM 645 C C . THR A 1 89 ? 7.162 -6.873 18.909 1.00 98.75 89 THR A C 1
ATOM 647 O O . THR A 1 89 ? 6.475 -7.160 19.887 1.00 98.75 89 THR A O 1
ATOM 650 N N . LEU A 1 90 ? 8.484 -7.061 18.891 1.00 98.69 90 LEU A N 1
ATOM 651 C CA . LEU A 1 90 ? 9.228 -7.792 19.918 1.00 98.69 90 LEU A CA 1
ATOM 652 C C . LEU A 1 90 ? 10.307 -6.915 20.569 1.00 98.69 90 LEU A C 1
ATOM 654 O O . LEU A 1 90 ? 10.918 -6.090 19.883 1.00 98.69 90 LEU A O 1
ATOM 658 N N . PRO A 1 91 ? 10.598 -7.104 21.868 1.00 98.44 91 PRO A N 1
ATOM 659 C CA . PRO A 1 91 ? 11.637 -6.344 22.543 1.00 98.44 91 PRO A CA 1
ATOM 660 C C . PRO A 1 91 ? 13.034 -6.802 22.128 1.00 98.44 91 PRO A C 1
ATOM 662 O O . PRO A 1 91 ? 13.248 -7.966 21.778 1.00 98.44 91 PRO A O 1
ATOM 665 N N . VAL A 1 92 ? 14.002 -5.885 22.198 1.00 98.19 92 VAL A N 1
ATOM 666 C CA . VAL A 1 92 ? 15.419 -6.204 21.969 1.00 98.19 92 VAL A CA 1
ATOM 667 C C . VAL A 1 92 ? 15.844 -7.394 22.836 1.00 98.19 92 VAL A C 1
ATOM 669 O O . VAL A 1 92 ? 15.584 -7.433 24.037 1.00 98.19 92 VAL A O 1
ATOM 672 N N . GLY A 1 93 ? 16.510 -8.368 22.212 1.00 97.25 93 GLY A N 1
ATOM 673 C CA . GLY A 1 93 ? 16.966 -9.604 22.859 1.00 97.25 93 GLY A CA 1
ATOM 674 C C . GLY A 1 93 ? 15.983 -10.776 22.773 1.00 97.25 93 GLY A C 1
ATOM 675 O O . GLY A 1 93 ? 16.361 -11.896 23.109 1.00 97.25 93 GLY A O 1
ATOM 676 N N . VAL A 1 94 ? 14.757 -10.562 22.283 1.00 98.44 94 VAL A N 1
ATOM 677 C CA . VAL A 1 94 ? 13.810 -11.645 21.979 1.00 98.44 94 VAL A CA 1
ATOM 678 C C . VAL A 1 94 ? 13.922 -12.033 20.508 1.00 98.44 94 VAL A C 1
ATOM 680 O O . VAL A 1 94 ? 13.840 -11.181 19.628 1.00 98.44 94 VAL A O 1
ATOM 683 N N . GLN A 1 95 ? 14.100 -13.325 20.239 1.00 98.25 95 GLN A N 1
ATOM 684 C CA . GLN A 1 95 ? 14.107 -13.874 18.885 1.00 98.25 95 GLN A CA 1
ATOM 685 C C . GLN A 1 95 ? 12.670 -14.128 18.411 1.00 98.25 95 GLN A C 1
ATOM 687 O O . GLN A 1 95 ? 11.930 -14.869 19.058 1.00 98.25 95 GLN A O 1
ATOM 692 N N . GLY A 1 96 ? 12.295 -13.515 17.288 1.00 98.06 96 GLY A N 1
ATOM 693 C CA . GLY A 1 96 ? 11.048 -13.767 16.570 1.00 98.06 96 GLY A CA 1
ATOM 694 C C . GLY A 1 96 ? 11.180 -14.845 15.495 1.00 98.06 96 GLY A C 1
ATOM 695 O O . GLY A 1 96 ? 12.208 -15.520 15.383 1.00 98.06 96 GLY A O 1
ATOM 696 N N . HIS A 1 97 ? 10.132 -14.983 14.690 1.00 98.06 97 HIS A N 1
ATOM 697 C CA . HIS A 1 97 ? 10.045 -15.905 13.563 1.00 98.06 97 HIS A CA 1
ATOM 698 C C . HIS A 1 97 ? 11.006 -15.524 12.426 1.00 98.06 97 HIS A C 1
ATOM 700 O O . HIS A 1 97 ? 11.648 -16.395 11.843 1.00 98.06 97 HIS A O 1
ATOM 706 N N . TYR A 1 98 ? 11.139 -14.229 12.137 1.00 98.25 98 TYR A N 1
ATOM 707 C CA . TYR A 1 98 ? 11.936 -13.684 11.035 1.00 98.25 98 TYR A CA 1
ATOM 708 C C . TYR A 1 98 ? 13.225 -13.003 11.490 1.00 98.25 98 TYR A C 1
ATOM 710 O O . TYR A 1 98 ? 14.132 -12.806 10.682 1.00 98.25 98 TYR A O 1
ATOM 718 N N . GLY A 1 99 ? 13.332 -12.628 12.764 1.00 98.00 99 GLY A N 1
ATOM 719 C CA . GLY A 1 99 ? 14.527 -11.967 13.277 1.00 98.00 99 GLY A CA 1
ATOM 720 C C . GLY A 1 99 ? 14.408 -11.506 14.727 1.00 98.00 99 GLY A C 1
ATOM 721 O O . GLY A 1 99 ? 13.384 -11.727 15.374 1.00 98.00 99 GLY A O 1
ATOM 722 N N . PRO A 1 100 ? 15.463 -10.878 15.268 1.00 98.31 100 PRO A N 1
ATOM 723 C CA . PRO A 1 100 ? 15.443 -10.341 16.621 1.00 98.31 100 PRO A CA 1
ATOM 724 C C . PRO A 1 100 ? 14.514 -9.125 16.729 1.00 98.31 100 PRO A C 1
ATOM 726 O O . PRO A 1 100 ? 14.403 -8.320 15.801 1.00 98.31 100 PRO A O 1
ATOM 729 N N . GLY A 1 101 ? 13.891 -8.964 17.892 1.00 98.50 101 GLY A N 1
ATOM 730 C CA . GLY A 1 101 ? 13.112 -7.782 18.234 1.00 98.50 101 GLY A CA 1
ATOM 731 C C . GLY A 1 101 ? 13.949 -6.504 18.261 1.00 98.50 101 GLY A C 1
ATOM 732 O O . GLY A 1 101 ? 15.147 -6.520 18.555 1.00 98.50 101 GLY A O 1
ATOM 733 N N . LEU A 1 102 ? 13.297 -5.387 17.951 1.00 98.00 102 LEU A N 1
ATOM 734 C CA . LEU A 1 102 ? 13.882 -4.050 17.852 1.00 98.00 102 LEU A CA 1
ATOM 735 C C . LEU A 1 102 ? 13.306 -3.080 18.890 1.00 98.00 102 LEU A C 1
ATOM 737 O O . LEU A 1 102 ? 13.888 -2.011 19.092 1.00 98.00 102 LEU A O 1
ATOM 741 N N . ARG A 1 103 ? 12.199 -3.439 19.562 1.00 97.38 103 ARG A N 1
ATOM 742 C CA . ARG A 1 103 ? 11.516 -2.525 20.483 1.00 97.38 103 ARG A CA 1
ATOM 743 C C . ARG A 1 103 ? 12.354 -2.228 21.716 1.00 97.38 103 ARG A C 1
ATOM 745 O O . ARG A 1 103 ? 12.884 -3.138 22.364 1.00 97.38 103 ARG A O 1
ATOM 752 N N . LYS A 1 104 ? 12.410 -0.952 22.090 1.00 95.38 104 LYS A N 1
ATOM 753 C CA . LYS A 1 104 ? 13.234 -0.469 23.217 1.00 95.38 104 LYS A CA 1
ATOM 754 C C . LYS A 1 104 ? 12.484 -0.364 24.544 1.00 95.38 104 LYS A C 1
ATOM 756 O O . LYS A 1 104 ? 13.108 -0.160 25.579 1.00 95.38 104 LYS A O 1
ATOM 761 N N . ASP A 1 105 ? 11.165 -0.511 24.521 1.00 96.38 105 ASP A N 1
ATOM 762 C CA . ASP A 1 105 ? 10.281 -0.359 25.681 1.00 96.38 105 ASP A CA 1
ATOM 763 C C . ASP A 1 105 ? 9.994 -1.673 26.430 1.00 96.38 105 ASP A C 1
ATOM 765 O O . ASP A 1 105 ? 9.232 -1.688 27.395 1.00 96.38 105 ASP A O 1
ATOM 769 N N . GLY A 1 106 ? 10.596 -2.785 25.997 1.00 96.44 106 GLY A N 1
ATOM 770 C CA . GLY A 1 106 ? 10.435 -4.094 26.632 1.00 96.44 106 GLY A CA 1
ATOM 771 C C . GLY A 1 106 ? 9.102 -4.792 26.338 1.00 96.44 106 GLY A C 1
ATOM 772 O O . GLY A 1 106 ? 8.863 -5.877 26.871 1.00 96.44 106 GLY A O 1
ATOM 773 N N . ARG A 1 107 ? 8.236 -4.215 25.496 1.00 98.19 107 ARG A N 1
ATOM 774 C CA . ARG A 1 107 ? 6.916 -4.780 25.188 1.00 98.19 107 ARG A CA 1
ATOM 775 C C . ARG A 1 107 ? 6.993 -5.901 24.162 1.00 98.19 107 ARG A C 1
ATOM 777 O O . ARG A 1 107 ? 7.790 -5.852 23.231 1.00 98.19 107 ARG A O 1
ATOM 784 N N . ASN A 1 108 ? 6.112 -6.887 24.313 1.00 98.62 108 ASN A N 1
ATOM 785 C CA . ASN A 1 108 ? 5.905 -7.956 23.342 1.00 98.62 108 ASN A CA 1
ATOM 786 C C . ASN A 1 108 ? 4.479 -7.850 22.791 1.00 98.62 108 ASN A C 1
ATOM 788 O O . ASN A 1 108 ? 3.526 -8.370 23.372 1.00 98.62 108 ASN A O 1
ATOM 792 N N . LEU A 1 109 ? 4.349 -7.167 21.657 1.00 98.81 109 LEU A N 1
ATOM 793 C CA . LEU A 1 109 ? 3.066 -6.884 21.027 1.00 98.81 109 LEU A CA 1
ATOM 794 C C . LEU A 1 109 ? 2.408 -8.126 20.425 1.00 98.81 109 LEU A C 1
ATOM 796 O O . LEU A 1 109 ? 1.189 -8.144 20.288 1.00 98.81 109 LEU A O 1
ATOM 800 N N . ILE A 1 110 ? 3.171 -9.178 20.111 1.00 98.69 110 ILE A N 1
ATOM 801 C CA . ILE A 1 110 ? 2.602 -10.466 19.693 1.00 98.69 110 ILE A CA 1
ATOM 802 C C . ILE A 1 110 ? 1.774 -11.068 20.836 1.00 98.69 110 ILE A C 1
ATOM 804 O O . ILE A 1 110 ? 0.625 -11.469 20.640 1.00 98.69 110 ILE A O 1
ATOM 808 N N . GLU A 1 111 ? 2.326 -11.089 22.050 1.00 98.62 111 GLU A N 1
ATOM 809 C CA . GLU A 1 111 ? 1.617 -11.585 23.234 1.00 98.62 111 GLU A CA 1
ATOM 810 C C . GLU A 1 111 ? 0.449 -10.680 23.631 1.00 98.62 111 GLU A C 1
ATOM 812 O O . GLU A 1 111 ? -0.615 -11.162 24.027 1.00 98.62 111 GLU A O 1
ATOM 817 N N . GLU A 1 112 ? 0.614 -9.365 23.509 1.00 98.75 112 GLU A N 1
ATOM 818 C CA . GLU A 1 112 ? -0.472 -8.416 23.753 1.00 98.75 112 GLU A CA 1
ATOM 819 C C . GLU A 1 112 ? -1.614 -8.574 22.738 1.00 98.75 112 GLU A C 1
ATOM 821 O O . GLU A 1 112 ? -2.779 -8.596 23.139 1.00 98.75 112 GLU A O 1
ATOM 826 N N . ALA A 1 113 ? -1.308 -8.790 21.454 1.00 98.75 113 ALA A N 1
ATOM 827 C CA . ALA A 1 113 ? -2.306 -9.081 20.427 1.00 98.75 113 ALA A CA 1
ATOM 828 C C . ALA A 1 113 ? -3.082 -10.369 20.748 1.00 98.75 113 ALA A C 1
ATOM 830 O O . ALA A 1 113 ? -4.314 -10.377 20.723 1.00 98.75 113 ALA A O 1
ATOM 831 N N . ARG A 1 114 ? -2.392 -11.451 21.136 1.00 98.69 114 ARG A N 1
ATOM 832 C CA . ARG A 1 114 ? -3.051 -12.703 21.559 1.00 98.69 114 ARG A CA 1
ATOM 833 C C . ARG A 1 114 ? -3.999 -12.476 22.735 1.00 98.69 114 ARG A C 1
ATOM 835 O O . ARG A 1 114 ? -5.150 -12.908 22.688 1.00 98.69 114 ARG A O 1
ATOM 842 N N . LYS A 1 115 ? -3.558 -11.739 23.761 1.00 98.50 115 LYS A N 1
ATOM 843 C CA . LYS A 1 115 ? -4.396 -11.371 24.920 1.00 98.50 115 LYS A CA 1
ATOM 844 C C . LYS A 1 115 ? -5.601 -10.516 24.524 1.00 98.50 115 LYS A C 1
ATOM 846 O O . LYS A 1 115 ? -6.667 -10.662 25.115 1.00 98.50 115 LYS A O 1
ATOM 851 N N . ALA A 1 116 ? -5.454 -9.667 23.509 1.00 98.12 116 ALA A N 1
ATOM 852 C CA . ALA A 1 116 ? -6.534 -8.870 22.931 1.00 98.12 116 ALA A CA 1
ATOM 853 C C . ALA A 1 116 ? -7.460 -9.667 21.981 1.00 98.12 116 ALA A C 1
ATOM 855 O O . ALA A 1 116 ? -8.381 -9.093 21.391 1.00 98.12 116 ALA A O 1
ATOM 856 N N . GLY A 1 117 ? -7.247 -10.982 21.845 1.00 98.31 117 GLY A N 1
ATOM 857 C CA . GLY A 1 117 ? -8.103 -11.895 21.086 1.00 98.31 117 GLY A CA 1
ATOM 858 C C . GLY A 1 117 ? -7.764 -12.008 19.600 1.00 98.31 117 GLY A C 1
ATOM 859 O O . GLY A 1 117 ? -8.587 -12.516 18.837 1.00 98.31 117 GLY A O 1
ATOM 860 N N . TYR A 1 118 ? -6.590 -11.536 19.172 1.00 98.88 118 TYR A N 1
ATOM 861 C CA . TYR A 1 118 ? -6.113 -11.753 17.809 1.00 98.88 118 TYR A CA 1
ATOM 862 C C . TYR A 1 118 ? -5.604 -13.181 17.626 1.00 98.88 118 TYR A C 1
ATOM 864 O O . TYR A 1 118 ? -4.836 -13.706 18.433 1.00 98.88 118 TYR A O 1
ATOM 872 N N . THR A 1 119 ? -5.988 -13.785 16.505 1.00 98.88 119 THR A N 1
ATOM 873 C CA . THR A 1 119 ? -5.271 -14.927 15.942 1.00 98.88 119 THR A CA 1
ATOM 874 C C . THR A 1 119 ? -4.051 -14.376 15.218 1.00 98.88 119 THR A C 1
ATOM 876 O O . THR A 1 119 ? -4.197 -13.625 14.252 1.00 98.88 119 THR A O 1
ATOM 879 N N . VAL A 1 120 ? -2.861 -14.693 15.728 1.00 98.88 120 VAL A N 1
ATOM 880 C CA . VAL A 1 120 ? -1.596 -14.240 15.138 1.00 98.88 120 VAL A CA 1
ATOM 881 C C . VAL A 1 120 ? -1.109 -15.284 14.143 1.00 98.88 120 VAL A C 1
ATOM 883 O O . VAL A 1 120 ? -0.977 -16.447 14.524 1.00 98.88 120 VAL A O 1
ATOM 886 N N . VAL A 1 121 ? -0.840 -14.863 12.909 1.00 98.88 121 VAL A N 1
ATOM 887 C CA . VAL A 1 121 ? -0.319 -15.714 11.828 1.00 98.88 121 VAL A CA 1
ATOM 888 C C . VAL A 1 121 ? 0.955 -15.112 11.255 1.00 98.88 121 VAL A C 1
ATOM 890 O O . VAL A 1 121 ? 1.078 -13.889 11.170 1.00 98.88 121 VAL A O 1
ATOM 893 N N . PHE A 1 122 ? 1.895 -15.963 10.860 1.00 98.81 122 PHE A N 1
ATOM 894 C CA . PHE A 1 122 ? 3.213 -15.535 10.403 1.00 98.81 122 PHE A CA 1
ATOM 895 C C . PHE A 1 122 ? 3.423 -15.736 8.912 1.00 98.81 122 PHE A C 1
ATOM 897 O O . PHE A 1 122 ? 4.153 -14.974 8.309 1.00 98.81 122 PHE A O 1
ATOM 904 N N . ASN A 1 123 ? 2.763 -16.692 8.265 1.00 98.81 123 ASN A N 1
ATOM 905 C CA . ASN A 1 123 ? 3.007 -16.985 6.850 1.00 98.81 123 ASN A CA 1
ATOM 906 C C . ASN A 1 123 ? 1.712 -17.145 6.049 1.00 98.81 123 ASN A C 1
ATOM 908 O O . ASN A 1 123 ? 0.600 -17.158 6.584 1.00 98.81 123 ASN A O 1
ATOM 912 N N . ARG A 1 124 ? 1.884 -17.262 4.732 1.00 98.75 124 ARG A N 1
ATOM 913 C CA . ARG A 1 124 ? 0.811 -17.460 3.761 1.00 98.75 124 ARG A CA 1
ATOM 914 C C . ARG A 1 124 ? -0.089 -18.646 4.105 1.00 98.75 124 ARG A C 1
ATOM 916 O O . ARG A 1 124 ? -1.308 -18.509 4.050 1.00 98.75 124 ARG A O 1
ATOM 923 N N . ASP A 1 125 ? 0.483 -19.790 4.461 1.00 98.81 125 ASP A N 1
ATOM 924 C CA . ASP A 1 125 ? -0.295 -21.012 4.677 1.00 98.81 125 ASP A CA 1
ATOM 925 C C . ASP A 1 125 ? -1.156 -20.910 5.944 1.00 98.81 125 ASP A C 1
ATOM 927 O O . ASP A 1 125 ? -2.338 -21.255 5.918 1.00 98.81 125 ASP A O 1
ATOM 931 N N . GLU A 1 126 ? -0.611 -20.343 7.024 1.00 98.88 126 GLU A N 1
ATOM 932 C CA . GLU A 1 126 ? -1.366 -20.036 8.244 1.00 98.88 126 GLU A CA 1
ATOM 933 C C . GLU A 1 126 ? -2.517 -19.058 7.978 1.00 98.88 126 GLU A C 1
ATOM 935 O O . GLU A 1 126 ? -3.630 -19.273 8.462 1.00 98.88 126 GLU A O 1
ATOM 940 N N . LEU A 1 127 ? -2.276 -18.010 7.180 1.00 98.88 127 LEU A N 1
ATOM 941 C CA . LEU A 1 127 ? -3.304 -17.039 6.808 1.00 98.88 127 LEU A CA 1
ATOM 942 C C . LEU A 1 127 ? -4.441 -17.694 6.009 1.00 98.88 127 LEU A C 1
ATOM 944 O O . LEU A 1 127 ? -5.620 -17.484 6.308 1.00 98.88 127 LEU A O 1
ATOM 948 N N . LEU A 1 128 ? -4.103 -18.492 4.993 1.00 98.75 128 LEU A N 1
ATOM 949 C CA . LEU A 1 128 ? -5.090 -19.157 4.138 1.00 98.75 128 LEU A CA 1
ATOM 950 C C . LEU A 1 128 ? -5.890 -20.226 4.895 1.00 98.75 128 LEU A C 1
ATOM 952 O O . LEU A 1 128 ? -7.054 -20.463 4.567 1.00 98.75 128 LEU A O 1
ATOM 956 N N . ALA A 1 129 ? -5.306 -20.824 5.934 1.00 98.75 129 ALA A N 1
ATOM 957 C CA . ALA A 1 129 ? -5.970 -21.804 6.787 1.00 98.75 129 ALA A CA 1
ATOM 958 C C . ALA A 1 129 ? -6.983 -21.193 7.774 1.00 98.75 129 ALA A C 1
ATOM 960 O O . ALA A 1 129 ? -7.757 -21.938 8.384 1.00 98.75 129 ALA A O 1
ATOM 961 N N . LEU A 1 130 ? -7.017 -19.864 7.949 1.00 98.81 130 LEU A N 1
ATOM 962 C CA . LEU A 1 130 ? -7.926 -19.235 8.908 1.00 98.81 130 LEU A CA 1
ATOM 963 C C . LEU A 1 130 ? -9.396 -19.524 8.565 1.00 98.81 130 LEU A C 1
ATOM 965 O O . LEU A 1 130 ? -9.819 -19.301 7.425 1.00 98.81 130 LEU A O 1
ATOM 969 N N . PRO A 1 131 ? -10.232 -19.951 9.527 1.00 98.50 131 PRO A N 1
ATOM 970 C CA . PRO A 1 131 ? -11.663 -20.094 9.298 1.00 98.50 131 PRO A CA 1
ATOM 971 C C . PRO A 1 131 ? -12.321 -18.723 9.109 1.00 98.50 131 PRO A C 1
ATOM 973 O O . PRO A 1 131 ? -11.867 -17.716 9.654 1.00 98.50 131 PRO A O 1
ATOM 976 N N . SER A 1 132 ? -13.438 -18.671 8.381 1.00 97.88 132 SER A N 1
ATOM 977 C CA . SER A 1 132 ? -14.188 -17.418 8.189 1.00 97.88 132 SER A CA 1
ATOM 978 C C . SER A 1 132 ? -14.742 -16.861 9.506 1.00 97.88 132 SER A C 1
ATOM 980 O O . SER A 1 132 ? -14.924 -15.659 9.636 1.00 97.88 132 SER A O 1
ATOM 982 N N . SER A 1 133 ? -14.940 -17.721 10.510 1.00 97.88 133 SER A N 1
ATOM 983 C CA . SER A 1 133 ? -15.364 -17.352 11.863 1.00 97.88 133 SER A CA 1
ATOM 984 C C . SER A 1 133 ? -14.257 -16.735 12.729 1.00 97.88 133 SER A C 1
ATOM 986 O O . SER A 1 133 ? -14.487 -16.485 13.913 1.00 97.88 133 SER A O 1
ATOM 988 N N . THR A 1 134 ? -13.047 -16.533 12.195 1.00 98.50 134 THR A N 1
ATOM 989 C CA . THR A 1 134 ? -11.943 -15.917 12.943 1.00 98.50 134 THR A CA 1
ATOM 990 C C . THR A 1 134 ? -12.336 -14.513 13.393 1.00 98.50 134 THR A C 1
ATOM 992 O O . THR A 1 134 ? -12.697 -13.664 12.583 1.00 98.50 134 THR A O 1
ATOM 995 N N . ASN A 1 135 ? -12.274 -14.253 14.701 1.00 95.25 135 ASN A N 1
ATOM 996 C CA . ASN A 1 135 ? -12.752 -12.982 15.232 1.00 95.25 135 ASN A CA 1
ATOM 997 C C . ASN A 1 135 ? -11.798 -11.819 14.929 1.00 95.25 135 ASN A C 1
ATOM 999 O O . ASN A 1 135 ? -12.246 -10.773 14.474 1.00 95.25 135 ASN A O 1
ATOM 1003 N N . LYS A 1 136 ? -10.498 -11.971 15.180 1.00 98.62 136 LYS A N 1
ATOM 1004 C CA . LYS A 1 136 ? -9.501 -10.947 14.857 1.00 98.62 136 LYS A CA 1
ATOM 1005 C C . LYS A 1 136 ? -8.237 -11.581 14.302 1.00 98.62 136 LYS A C 1
ATOM 1007 O O . LYS A 1 136 ? -7.878 -12.674 14.739 1.00 98.62 136 LYS A O 1
ATOM 1012 N N . VAL A 1 137 ? -7.563 -10.894 13.387 1.00 98.94 137 VAL A N 1
ATOM 1013 C CA . VAL A 1 137 ? -6.346 -11.380 12.721 1.00 98.94 137 VAL A CA 1
ATOM 1014 C C . VAL A 1 137 ? -5.228 -10.364 12.865 1.00 98.94 137 VAL A C 1
ATOM 1016 O O . VAL A 1 137 ? -5.421 -9.189 12.559 1.00 98.94 137 VAL A O 1
ATOM 1019 N N . PHE A 1 138 ? -4.072 -10.827 13.336 1.00 98.94 138 PHE A N 1
ATOM 1020 C CA . PHE A 1 138 ? -2.827 -10.075 13.266 1.00 98.94 138 PHE A CA 1
ATOM 1021 C C . PHE A 1 138 ? -1.813 -10.878 12.449 1.00 98.94 138 PHE A C 1
ATOM 1023 O O . PHE A 1 138 ? -1.255 -11.860 12.931 1.00 98.94 138 PHE A O 1
ATOM 1030 N N . GLY A 1 139 ? -1.642 -10.504 11.185 1.00 98.88 139 GLY A N 1
ATOM 1031 C CA . GLY A 1 139 ? -0.684 -11.119 10.275 1.00 98.88 139 GLY A CA 1
ATOM 1032 C C . GLY A 1 139 ? 0.646 -10.381 10.308 1.00 98.88 139 GLY A C 1
ATOM 1033 O O . GLY A 1 139 ? 0.671 -9.177 10.057 1.00 98.88 139 GLY A O 1
ATOM 1034 N N . VAL A 1 140 ? 1.727 -11.099 10.611 1.00 98.81 140 VAL A N 1
ATOM 1035 C CA . VAL A 1 140 ? 3.087 -10.558 10.706 1.00 98.81 140 VAL A CA 1
ATOM 1036 C C . VAL A 1 140 ? 3.998 -11.376 9.800 1.00 98.81 140 VAL A C 1
ATOM 1038 O O . VAL A 1 140 ? 4.491 -12.421 10.205 1.00 98.81 140 VAL A O 1
ATOM 1041 N N . PHE A 1 141 ? 4.201 -10.914 8.567 1.00 98.81 141 PHE A N 1
ATOM 1042 C CA . PHE A 1 141 ? 4.719 -11.741 7.469 1.00 98.81 141 PHE A CA 1
ATOM 1043 C C . PHE A 1 141 ? 6.186 -11.518 7.111 1.00 98.81 141 PHE A C 1
ATOM 1045 O O . PHE A 1 141 ? 6.653 -12.087 6.132 1.00 98.81 141 PHE A O 1
ATOM 1052 N N . ALA A 1 142 ? 6.908 -10.664 7.835 1.00 98.62 142 ALA A N 1
ATOM 1053 C CA . ALA A 1 142 ? 8.337 -10.429 7.641 1.00 98.62 142 ALA A CA 1
ATOM 1054 C C . ALA A 1 142 ? 8.928 -9.656 8.824 1.00 98.62 142 ALA A C 1
ATOM 1056 O O . ALA A 1 142 ? 8.203 -8.989 9.568 1.00 98.62 142 ALA A O 1
ATOM 1057 N N . HIS A 1 143 ? 10.259 -9.674 8.956 1.00 98.44 143 HIS A N 1
ATOM 1058 C CA . HIS A 1 143 ? 10.960 -8.869 9.963 1.00 98.44 143 HIS A CA 1
ATOM 1059 C C . HIS A 1 143 ? 10.745 -7.362 9.760 1.00 98.44 143 HIS A C 1
ATOM 1061 O O . HIS A 1 143 ? 10.433 -6.658 10.720 1.00 98.44 143 HIS A O 1
ATOM 1067 N N . ASN A 1 144 ? 10.840 -6.901 8.509 1.00 96.81 144 ASN A N 1
ATOM 1068 C CA . ASN A 1 144 ? 10.557 -5.531 8.079 1.00 96.81 144 ASN A CA 1
ATOM 1069 C C . ASN A 1 144 ? 9.551 -5.538 6.908 1.00 96.81 144 ASN A C 1
ATOM 1071 O O . ASN A 1 144 ? 8.372 -5.783 7.145 1.00 96.81 144 ASN A O 1
ATOM 1075 N N . GLN A 1 145 ? 10.000 -5.341 5.664 1.00 97.62 145 GLN A N 1
ATOM 1076 C CA . GLN A 1 145 ? 9.163 -5.405 4.462 1.00 97.62 145 GLN A CA 1
ATOM 1077 C C . GLN A 1 145 ? 8.943 -6.861 4.025 1.00 97.62 145 GLN A C 1
ATOM 1079 O O . GLN A 1 145 ? 9.818 -7.710 4.229 1.00 97.62 145 GLN A O 1
ATOM 1084 N N . THR A 1 146 ? 7.811 -7.166 3.374 1.00 98.50 146 THR A N 1
ATOM 1085 C CA . THR A 1 146 ? 7.609 -8.502 2.767 1.00 98.50 146 THR A CA 1
ATOM 1086 C C . THR A 1 146 ? 8.323 -8.675 1.416 1.00 98.50 146 THR A C 1
ATOM 1088 O O . THR A 1 146 ? 8.256 -9.738 0.793 1.00 98.50 146 THR A O 1
ATOM 1091 N N . PHE A 1 147 ? 9.064 -7.653 0.992 1.00 98.56 147 PHE A N 1
ATOM 1092 C CA . PHE A 1 147 ? 9.828 -7.592 -0.246 1.00 98.56 147 PHE A CA 1
ATOM 1093 C C . PHE A 1 147 ? 11.232 -7.011 -0.025 1.00 98.56 147 PHE A C 1
ATOM 1095 O O . PHE A 1 147 ? 11.534 -6.476 1.041 1.00 98.56 147 PHE A O 1
ATOM 1102 N N . ASN A 1 148 ? 12.088 -7.138 -1.039 1.00 98.38 148 ASN A N 1
ATOM 1103 C CA . ASN A 1 148 ? 13.417 -6.535 -1.110 1.00 98.38 148 ASN A CA 1
ATOM 1104 C C . ASN A 1 148 ? 13.417 -5.483 -2.228 1.00 98.38 148 ASN A C 1
ATOM 1106 O O . ASN A 1 148 ? 13.583 -5.819 -3.395 1.00 98.38 148 ASN A O 1
ATOM 1110 N N . ASP A 1 149 ? 13.243 -4.216 -1.878 1.00 96.62 149 ASP A N 1
ATOM 1111 C CA . ASP A 1 149 ? 13.052 -3.083 -2.789 1.00 96.62 149 ASP A CA 1
ATOM 1112 C C . ASP A 1 149 ? 14.351 -2.475 -3.326 1.00 96.62 149 ASP A C 1
ATOM 1114 O O . ASP A 1 149 ? 14.501 -1.266 -3.409 1.00 96.62 149 ASP A O 1
ATOM 1118 N N . VAL A 1 150 ? 15.318 -3.303 -3.707 1.00 97.81 150 VAL A N 1
ATOM 1119 C CA . VAL A 1 150 ? 16.562 -2.837 -4.344 1.00 97.81 150 VAL A CA 1
ATOM 1120 C C . VAL A 1 150 ? 16.487 -2.999 -5.863 1.00 97.81 150 VAL A C 1
ATOM 1122 O O . VAL A 1 150 ? 15.550 -3.612 -6.374 1.00 97.81 150 VAL A O 1
ATOM 1125 N N . THR A 1 151 ? 17.469 -2.468 -6.598 1.00 97.75 151 THR A N 1
ATOM 1126 C CA . THR A 1 151 ? 17.528 -2.615 -8.066 1.00 97.75 151 THR A CA 1
ATOM 1127 C C . THR A 1 151 ? 17.562 -4.086 -8.489 1.00 97.75 151 THR A C 1
ATOM 1129 O O . THR A 1 151 ? 18.028 -4.950 -7.732 1.00 97.75 151 THR A O 1
ATOM 1132 N N . GLU A 1 152 ? 17.129 -4.387 -9.713 1.00 97.88 152 GLU A N 1
ATOM 1133 C CA . GLU A 1 152 ? 17.160 -5.742 -10.267 1.00 97.88 152 GLU A CA 1
ATOM 1134 C C . GLU A 1 152 ? 18.570 -6.345 -10.233 1.00 97.88 152 GLU A C 1
ATOM 1136 O O . GLU A 1 152 ? 18.727 -7.525 -9.905 1.00 97.88 152 GLU A O 1
ATOM 1141 N N . GLU A 1 153 ? 19.607 -5.551 -10.518 1.00 97.31 153 GLU A N 1
ATOM 1142 C CA . GLU A 1 153 ? 21.002 -5.996 -10.466 1.00 97.31 153 GLU A CA 1
ATOM 1143 C C . GLU A 1 153 ? 21.421 -6.355 -9.042 1.00 97.31 153 GLU A C 1
ATOM 1145 O O . GLU A 1 153 ? 22.074 -7.378 -8.833 1.00 97.31 153 GLU A O 1
ATOM 1150 N N . THR A 1 154 ? 21.005 -5.562 -8.051 1.00 98.31 154 THR A N 1
ATOM 1151 C CA . THR A 1 154 ? 21.316 -5.829 -6.641 1.00 98.31 154 THR A CA 1
ATOM 1152 C C . THR A 1 154 ? 20.609 -7.094 -6.153 1.00 98.31 154 THR A C 1
ATOM 1154 O O . THR A 1 154 ? 21.201 -7.887 -5.415 1.00 98.31 154 THR A O 1
ATOM 1157 N N . LEU A 1 155 ? 19.357 -7.316 -6.572 1.00 98.25 155 LEU A N 1
ATOM 1158 C CA . LEU A 1 155 ? 18.634 -8.559 -6.290 1.00 98.25 155 LEU A CA 1
ATOM 1159 C C . LEU A 1 155 ? 19.361 -9.766 -6.886 1.00 98.25 155 LEU A C 1
ATOM 1161 O O . LEU A 1 155 ? 19.554 -10.766 -6.192 1.00 98.25 155 LEU A O 1
ATOM 1165 N N . ALA A 1 156 ? 19.802 -9.663 -8.142 1.00 97.81 156 ALA A N 1
ATOM 1166 C CA . ALA A 1 156 ? 20.530 -10.729 -8.821 1.00 97.81 156 ALA A CA 1
ATOM 1167 C C . ALA A 1 156 ? 21.889 -11.016 -8.160 1.00 97.81 156 ALA A C 1
ATOM 1169 O O . ALA A 1 156 ? 22.199 -12.174 -7.887 1.00 97.81 156 ALA A O 1
ATOM 1170 N N . GLU A 1 157 ? 22.673 -9.979 -7.849 1.00 98.25 157 GLU A N 1
ATOM 1171 C CA . GLU A 1 157 ? 23.982 -10.099 -7.193 1.00 98.25 157 GLU A CA 1
ATOM 1172 C C . GLU A 1 157 ? 23.869 -10.784 -5.827 1.00 98.25 157 GLU A C 1
ATOM 1174 O O . GLU A 1 157 ? 24.654 -11.675 -5.499 1.00 98.25 157 GLU A O 1
ATOM 1179 N N . LYS A 1 158 ? 22.868 -10.392 -5.032 1.00 98.12 158 LYS A N 1
ATOM 1180 C CA . LYS A 1 158 ? 22.647 -10.935 -3.685 1.00 98.12 158 LYS A CA 1
ATOM 1181 C C . LYS A 1 158 ? 21.822 -12.220 -3.673 1.00 98.12 158 LYS A C 1
ATOM 1183 O O . LYS A 1 158 ? 21.617 -12.782 -2.597 1.00 98.12 158 LYS A O 1
ATOM 1188 N N . ASN A 1 159 ? 21.352 -12.679 -4.835 1.00 97.56 159 ASN A N 1
ATOM 1189 C CA . ASN A 1 159 ? 20.431 -13.805 -4.973 1.00 97.56 159 ASN A CA 1
ATOM 1190 C C . ASN A 1 159 ? 19.199 -13.668 -4.050 1.00 97.56 159 ASN A C 1
ATOM 1192 O O . ASN A 1 159 ? 18.814 -14.607 -3.349 1.00 97.56 159 ASN A O 1
ATOM 1196 N N . LEU A 1 160 ? 18.615 -12.467 -4.015 1.00 97.69 160 LEU A N 1
ATOM 1197 C CA . LEU A 1 160 ? 17.430 -12.145 -3.222 1.00 97.69 160 LEU A CA 1
ATOM 1198 C C . LEU A 1 160 ? 16.171 -12.193 -4.095 1.00 97.69 160 LEU A C 1
ATOM 1200 O O . LEU A 1 160 ? 16.195 -11.720 -5.234 1.00 97.69 160 LEU A O 1
ATOM 1204 N N . PRO A 1 161 ? 15.048 -12.723 -3.583 1.00 97.88 161 PRO A N 1
ATOM 1205 C CA . PRO A 1 161 ? 13.780 -12.626 -4.286 1.00 97.88 161 PRO A CA 1
ATOM 1206 C C . PRO A 1 161 ? 13.201 -11.211 -4.140 1.00 97.88 161 PRO A C 1
ATOM 1208 O O . PRO A 1 161 ? 13.390 -10.567 -3.107 1.00 97.88 161 PRO A O 1
ATOM 1211 N N . ALA A 1 162 ? 12.432 -10.756 -5.133 1.00 97.94 162 ALA A N 1
ATOM 1212 C CA . ALA A 1 162 ? 11.706 -9.488 -5.037 1.00 97.94 162 ALA A CA 1
ATOM 1213 C C . ALA A 1 162 ? 10.711 -9.505 -3.865 1.00 97.94 162 ALA A C 1
ATOM 1215 O O . ALA A 1 162 ? 10.717 -8.602 -3.043 1.00 97.94 162 ALA A O 1
ATOM 1216 N N . TYR A 1 163 ? 9.926 -10.577 -3.730 1.00 98.50 163 TYR A N 1
ATOM 1217 C CA . TYR A 1 163 ? 9.017 -10.814 -2.604 1.00 98.50 163 TYR A CA 1
ATOM 1218 C C . TYR A 1 163 ? 9.410 -12.090 -1.862 1.00 98.50 163 TYR A C 1
ATOM 1220 O O . TYR A 1 163 ? 9.787 -13.084 -2.488 1.00 98.50 163 TYR A O 1
ATOM 1228 N N . TRP A 1 164 ? 9.280 -12.105 -0.536 1.00 98.12 164 TRP A N 1
ATOM 1229 C CA . TRP A 1 164 ? 9.529 -13.316 0.239 1.00 98.12 164 TRP A CA 1
ATOM 1230 C C . TRP A 1 164 ? 8.493 -14.400 -0.094 1.00 98.12 1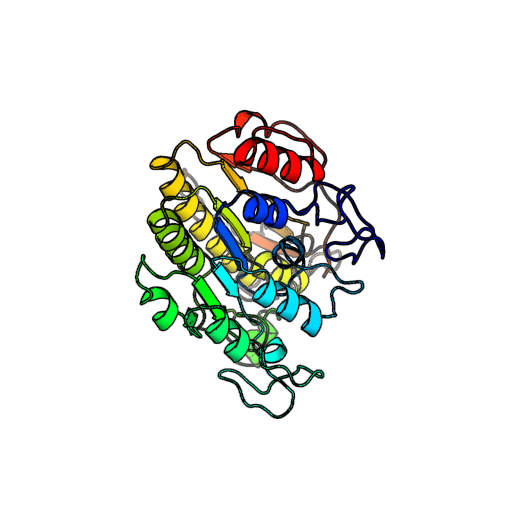64 TRP A C 1
ATOM 1232 O O . TRP A 1 164 ? 7.294 -14.145 0.000 1.00 98.12 164 TRP A O 1
ATOM 1242 N N . PRO A 1 165 ? 8.912 -15.634 -0.431 1.00 97.19 165 PRO A N 1
ATOM 1243 C CA . PRO A 1 165 ? 7.995 -16.668 -0.919 1.00 97.19 165 PRO A CA 1
ATOM 1244 C C . PRO A 1 165 ? 7.019 -17.184 0.149 1.00 97.19 165 PRO A C 1
ATOM 1246 O O . PRO A 1 165 ? 5.999 -17.779 -0.186 1.00 97.19 165 PRO A O 1
ATOM 1249 N N . TYR A 1 166 ? 7.329 -16.976 1.430 1.00 97.62 166 TYR A N 1
ATOM 1250 C CA . TYR A 1 166 ? 6.461 -17.337 2.551 1.00 97.62 166 TYR A CA 1
ATOM 1251 C C . TYR A 1 166 ? 5.401 -16.272 2.863 1.00 97.62 166 TYR A C 1
ATOM 1253 O O . TYR A 1 166 ? 4.455 -16.561 3.600 1.00 97.62 166 TYR A O 1
ATOM 1261 N N . ALA A 1 167 ? 5.561 -15.045 2.356 1.00 98.44 167 ALA A N 1
ATOM 1262 C CA . ALA A 1 167 ? 4.625 -13.961 2.603 1.00 98.44 167 ALA A CA 1
ATOM 1263 C C . ALA A 1 167 ? 3.423 -14.077 1.647 1.00 98.44 167 ALA A C 1
ATOM 1265 O O . ALA A 1 167 ? 3.601 -14.371 0.462 1.00 98.44 167 ALA A O 1
ATOM 1266 N N . PRO A 1 168 ? 2.190 -13.858 2.131 1.00 98.69 168 PRO A N 1
ATOM 1267 C CA . PRO A 1 168 ? 1.018 -13.840 1.270 1.00 98.69 168 PRO A CA 1
ATOM 1268 C C . PRO A 1 168 ? 1.063 -12.650 0.308 1.00 98.69 168 PRO A C 1
ATOM 1270 O O . PRO A 1 168 ? 1.603 -11.582 0.605 1.00 98.69 168 PRO A O 1
ATOM 1273 N N . THR A 1 169 ? 0.446 -12.813 -0.855 1.00 98.62 169 THR A N 1
ATOM 1274 C CA . THR A 1 169 ? 0.220 -11.687 -1.766 1.00 98.62 169 THR A CA 1
ATOM 1275 C C . THR A 1 169 ? -0.827 -10.720 -1.201 1.00 98.62 169 THR A C 1
ATOM 1277 O O . THR A 1 169 ? -1.675 -11.109 -0.394 1.00 98.62 169 THR A O 1
ATOM 1280 N N . ILE A 1 170 ? -0.834 -9.462 -1.660 1.00 98.62 170 ILE A N 1
ATOM 1281 C CA . ILE A 1 170 ? -1.890 -8.503 -1.290 1.00 98.62 170 ILE A CA 1
ATOM 1282 C C . ILE A 1 170 ? -3.287 -8.997 -1.695 1.00 98.62 170 ILE A C 1
ATOM 1284 O O . ILE A 1 170 ? -4.254 -8.783 -0.964 1.00 98.62 170 ILE A O 1
ATOM 1288 N N . GLY A 1 171 ? -3.390 -9.734 -2.807 1.00 98.69 171 GLY A N 1
ATOM 1289 C CA . GLY A 1 171 ? -4.624 -10.393 -3.234 1.00 98.69 171 GLY A CA 1
ATOM 1290 C C . GLY A 1 171 ? -5.085 -11.471 -2.249 1.00 98.69 171 GLY A C 1
ATOM 1291 O O . GLY A 1 171 ? -6.241 -11.474 -1.839 1.00 98.69 171 GLY A O 1
ATOM 1292 N N . GLU A 1 172 ? -4.188 -12.342 -1.787 1.00 98.81 172 GLU A N 1
ATOM 1293 C CA . GLU A 1 172 ? -4.517 -13.376 -0.790 1.00 98.81 172 GLU A CA 1
ATOM 1294 C C . GLU A 1 172 ? -4.918 -12.769 0.558 1.00 98.81 172 GLU A C 1
ATOM 1296 O O . GLU A 1 172 ? -5.912 -13.186 1.157 1.00 98.81 172 GLU A O 1
ATOM 1301 N N . MET A 1 173 ? -4.203 -11.732 1.004 1.00 98.88 173 MET A N 1
ATOM 1302 C CA . MET A 1 173 ? -4.584 -10.962 2.187 1.00 98.88 173 MET A CA 1
ATOM 1303 C C . MET A 1 173 ? -5.975 -10.336 2.027 1.00 98.88 173 MET A C 1
ATOM 1305 O O . MET A 1 173 ? -6.822 -10.474 2.910 1.00 98.88 173 MET A O 1
ATOM 1309 N N . THR A 1 174 ? -6.253 -9.721 0.876 1.00 98.81 174 THR A N 1
ATOM 1310 C CA . THR A 1 174 ? -7.565 -9.142 0.549 1.00 98.81 174 THR A CA 1
ATOM 1311 C C . THR A 1 174 ? -8.667 -10.199 0.567 1.00 98.81 174 THR A C 1
ATOM 1313 O O . THR A 1 174 ? -9.706 -9.997 1.195 1.00 98.81 174 THR A O 1
ATOM 1316 N N . GLN A 1 175 ? -8.437 -11.354 -0.060 1.00 98.69 175 GLN A N 1
ATOM 1317 C CA . GLN A 1 175 ? -9.399 -12.453 -0.117 1.00 98.69 175 GLN A CA 1
ATOM 1318 C C . GLN A 1 175 ? -9.762 -12.963 1.282 1.00 98.69 175 GLN A C 1
ATOM 1320 O O . GLN A 1 175 ? -10.943 -13.130 1.599 1.00 98.69 175 GLN A O 1
ATOM 1325 N N . VAL A 1 176 ? -8.762 -13.206 2.135 1.00 98.81 176 VAL A N 1
ATOM 1326 C CA . VAL A 1 176 ? -8.999 -13.672 3.508 1.00 98.81 176 VAL A CA 1
ATOM 1327 C C . VAL A 1 176 ? -9.704 -12.601 4.334 1.00 98.81 176 VAL A C 1
ATOM 1329 O O . VAL A 1 176 ? -10.645 -12.924 5.063 1.00 98.81 176 VAL A O 1
ATOM 1332 N N . ALA A 1 177 ? -9.314 -11.334 4.183 1.00 98.75 177 ALA A N 1
ATOM 1333 C CA . ALA A 1 177 ? -9.945 -10.241 4.901 1.00 98.75 177 ALA A CA 1
ATOM 1334 C C . ALA A 1 177 ? -11.420 -10.075 4.533 1.00 98.75 177 ALA A C 1
ATOM 1336 O O . ALA A 1 177 ? -12.261 -10.064 5.429 1.00 98.75 177 ALA A O 1
ATOM 1337 N N . LEU A 1 178 ? -11.751 -10.021 3.240 1.00 98.50 178 LEU A N 1
ATOM 1338 C CA . LEU A 1 178 ? -13.136 -9.911 2.775 1.00 98.50 178 LEU A CA 1
ATOM 1339 C C . LEU A 1 178 ? -13.984 -11.087 3.268 1.00 98.50 178 LEU A C 1
ATOM 1341 O O . LEU A 1 178 ? -15.065 -10.869 3.804 1.00 98.50 178 LEU A O 1
ATOM 1345 N N . ARG A 1 179 ? -13.459 -12.316 3.201 1.00 98.12 179 ARG A N 1
ATOM 1346 C CA . ARG A 1 179 ? -14.144 -13.518 3.700 1.00 98.12 179 ARG A CA 1
ATOM 1347 C C . ARG A 1 179 ? -14.464 -13.452 5.199 1.00 98.12 179 ARG A C 1
ATOM 1349 O O . ARG A 1 179 ? -15.545 -13.869 5.611 1.00 98.12 179 ARG A O 1
ATOM 1356 N N . ILE A 1 180 ? -13.535 -12.965 6.024 1.00 98.69 180 ILE A N 1
ATOM 1357 C CA . ILE A 1 180 ? -13.740 -12.821 7.477 1.00 98.69 180 ILE A CA 1
ATOM 1358 C C . ILE A 1 180 ? -14.695 -11.659 7.786 1.00 98.69 180 ILE A C 1
ATOM 1360 O O . ILE A 1 180 ? -15.580 -11.788 8.633 1.00 98.69 180 ILE A O 1
ATOM 1364 N N . LEU A 1 181 ? -14.535 -10.523 7.103 1.00 98.25 181 LEU A N 1
ATOM 1365 C CA . LEU A 1 181 ? -15.390 -9.346 7.274 1.00 98.25 181 LEU A CA 1
ATOM 1366 C C . LEU A 1 181 ? -16.841 -9.638 6.871 1.00 98.25 181 LEU A C 1
ATOM 1368 O O . LEU A 1 181 ? -17.760 -9.263 7.596 1.00 98.25 181 LEU A O 1
ATOM 1372 N N . GLU A 1 182 ? -17.051 -10.363 5.772 1.00 96.56 182 GLU A N 1
ATOM 1373 C CA . GLU A 1 182 ? -18.373 -10.804 5.322 1.00 96.56 182 GLU A CA 1
ATOM 1374 C C . GLU A 1 182 ? -19.042 -11.712 6.363 1.00 96.56 182 GLU A C 1
ATOM 1376 O O . GLU A 1 182 ? -20.187 -11.480 6.752 1.00 96.56 182 GLU A O 1
ATOM 1381 N N . ALA A 1 183 ? -18.309 -12.693 6.903 1.00 97.56 183 ALA A N 1
ATOM 1382 C CA . ALA A 1 183 ? -18.826 -13.619 7.913 1.00 97.56 183 ALA A CA 1
ATOM 1383 C C . ALA A 1 183 ? -19.231 -12.934 9.231 1.00 97.56 183 ALA A C 1
ATOM 1385 O O . ALA A 1 183 ? -20.072 -13.454 9.966 1.00 97.56 183 ALA A O 1
ATOM 1386 N N . LYS A 1 184 ? -18.675 -11.752 9.530 1.00 96.44 184 LYS A N 1
ATOM 1387 C CA . LYS A 1 184 ? -19.092 -10.936 10.681 1.00 96.44 184 LYS A CA 1
ATOM 1388 C C . LYS A 1 184 ? -20.471 -10.307 10.495 1.00 96.44 184 LYS A C 1
ATOM 1390 O O . LYS A 1 184 ? -21.048 -9.881 11.494 1.00 96.44 184 LYS A O 1
ATOM 1395 N N . ASN A 1 185 ? -20.987 -10.235 9.265 1.00 94.81 185 ASN A N 1
ATOM 1396 C CA . ASN A 1 185 ? -22.272 -9.625 8.921 1.00 94.81 185 ASN A CA 1
ATOM 1397 C C . ASN A 1 185 ? -22.424 -8.197 9.489 1.00 94.81 185 ASN A C 1
ATOM 1399 O O . ASN A 1 185 ? -23.442 -7.831 10.081 1.00 94.81 185 ASN A O 1
ATOM 1403 N N . ARG A 1 186 ? -21.357 -7.401 9.365 1.00 95.44 186 ARG A N 1
ATOM 1404 C CA . ARG A 1 186 ? -21.270 -6.008 9.823 1.00 95.44 186 ARG A CA 1
ATOM 1405 C C . ARG A 1 186 ? -20.696 -5.154 8.693 1.00 95.44 186 ARG A C 1
ATOM 1407 O O . ARG A 1 186 ? -19.802 -5.632 7.996 1.00 95.44 186 ARG A O 1
ATOM 1414 N N . PRO A 1 187 ? -21.137 -3.895 8.521 1.00 97.38 187 PRO A N 1
ATOM 1415 C CA . PRO A 1 187 ? -20.470 -2.992 7.593 1.00 97.38 187 PRO A CA 1
ATOM 1416 C C . PRO A 1 187 ? -19.015 -2.786 8.023 1.00 97.38 187 PRO A C 1
ATOM 1418 O O . PRO A 1 187 ? -18.699 -2.829 9.219 1.00 97.38 187 PRO A O 1
ATOM 1421 N N . PHE A 1 188 ? -18.128 -2.553 7.061 1.00 98.44 188 PHE A N 1
ATOM 1422 C CA . PHE A 1 188 ? -16.702 -2.432 7.333 1.00 98.44 188 PHE A CA 1
ATOM 1423 C C . PHE A 1 188 ? -16.032 -1.318 6.537 1.00 98.44 188 PHE A C 1
ATOM 1425 O O . PHE A 1 188 ? -16.536 -0.852 5.517 1.00 98.44 188 PHE A O 1
ATOM 1432 N N . PHE A 1 189 ? -14.858 -0.926 7.020 1.00 98.69 189 PHE A N 1
ATOM 1433 C CA . PHE A 1 189 ? -13.873 -0.141 6.292 1.00 98.69 189 PHE A CA 1
ATOM 1434 C C . PHE A 1 189 ? -12.598 -0.976 6.127 1.00 98.69 189 PHE A C 1
ATOM 1436 O O . PHE A 1 189 ? -12.110 -1.547 7.103 1.00 98.69 189 PHE A O 1
ATOM 1443 N N . ALA A 1 190 ? -12.052 -1.029 4.914 1.00 98.50 190 ALA A N 1
ATOM 1444 C CA . ALA A 1 190 ? -10.790 -1.701 4.626 1.00 98.50 190 ALA A CA 1
ATOM 1445 C C . ALA A 1 190 ? -9.851 -0.750 3.872 1.00 98.50 190 ALA A C 1
ATOM 1447 O O . ALA A 1 190 ? -10.234 -0.209 2.836 1.00 98.50 190 ALA A O 1
ATOM 1448 N N . MET A 1 191 ? -8.638 -0.556 4.394 1.00 98.44 191 MET A N 1
ATOM 1449 C CA . MET A 1 191 ? -7.522 0.056 3.665 1.00 98.44 191 MET A CA 1
ATOM 1450 C C . MET A 1 191 ? -6.580 -1.062 3.229 1.00 98.44 191 MET A C 1
ATOM 1452 O O . MET A 1 191 ? -6.152 -1.861 4.064 1.00 98.44 191 MET A O 1
ATOM 1456 N N . ILE A 1 192 ? -6.306 -1.129 1.930 1.00 98.62 192 ILE A N 1
ATOM 1457 C CA . ILE A 1 192 ? -5.530 -2.194 1.296 1.00 98.62 192 ILE A CA 1
ATOM 1458 C C . ILE A 1 192 ? -4.460 -1.522 0.445 1.00 98.62 192 ILE A C 1
ATOM 1460 O O . ILE A 1 192 ? -4.793 -0.779 -0.476 1.00 98.62 192 ILE A O 1
ATOM 1464 N N . GLU A 1 193 ? -3.199 -1.775 0.765 1.00 98.62 193 GLU A N 1
ATOM 1465 C CA . GLU A 1 193 ? -2.050 -1.115 0.153 1.00 98.62 193 GLU A CA 1
ATOM 1466 C C . GLU A 1 193 ? -1.059 -2.145 -0.390 1.00 98.62 193 GLU A C 1
ATOM 1468 O O . GLU A 1 193 ? -0.552 -2.994 0.346 1.00 98.62 193 GLU A O 1
ATOM 1473 N N . GLU A 1 194 ? -0.780 -2.073 -1.693 1.00 98.50 194 GLU A N 1
ATOM 1474 C CA . GLU A 1 194 ? 0.380 -2.740 -2.285 1.00 98.50 194 GLU A CA 1
ATOM 1475 C C . GLU A 1 194 ? 1.559 -1.767 -2.260 1.00 98.50 194 GLU A C 1
ATOM 1477 O O . GLU A 1 194 ? 1.838 -1.070 -3.228 1.00 98.50 194 GLU A O 1
ATOM 1482 N N . GLU A 1 195 ? 2.231 -1.731 -1.116 1.00 97.94 195 GLU A N 1
ATOM 1483 C CA . GLU A 1 195 ? 3.350 -0.843 -0.795 1.00 97.94 195 GLU A CA 1
ATOM 1484 C C . GLU A 1 195 ? 4.499 -0.937 -1.814 1.00 97.94 195 GLU A C 1
ATOM 1486 O O . GLU A 1 195 ? 5.133 0.058 -2.156 1.00 97.94 195 GLU A O 1
ATOM 1491 N N . GLY A 1 196 ? 4.716 -2.123 -2.396 1.00 97.81 196 GLY A N 1
ATOM 1492 C CA . GLY A 1 196 ? 5.777 -2.343 -3.378 1.00 97.81 196 GLY A CA 1
ATOM 1493 C C . GLY A 1 196 ? 5.710 -1.408 -4.594 1.00 97.81 196 GLY A C 1
ATOM 1494 O O . GLY A 1 196 ? 6.745 -1.159 -5.209 1.00 97.81 196 GLY A O 1
ATOM 1495 N N . THR A 1 197 ? 4.537 -0.857 -4.943 1.00 97.38 197 THR A N 1
ATOM 1496 C CA . THR A 1 197 ? 4.432 0.087 -6.070 1.00 97.38 197 THR A CA 1
ATOM 1497 C C . THR A 1 197 ? 5.205 1.381 -5.840 1.00 97.38 197 THR A C 1
ATOM 1499 O O . THR A 1 197 ? 5.627 1.993 -6.817 1.00 97.38 197 THR A O 1
ATOM 1502 N N . ASP A 1 198 ? 5.388 1.785 -4.580 1.00 97.00 198 ASP A N 1
ATOM 1503 C CA . ASP A 1 198 ? 6.203 2.942 -4.216 1.00 97.00 198 ASP A CA 1
ATOM 1504 C C . ASP A 1 198 ? 7.679 2.550 -4.105 1.00 97.00 198 ASP A C 1
ATOM 1506 O O . ASP A 1 198 ? 8.536 3.074 -4.818 1.00 97.00 198 ASP A O 1
ATOM 1510 N N . ASN A 1 199 ? 7.965 1.552 -3.269 1.00 97.69 199 ASN A N 1
ATOM 1511 C CA . ASN A 1 199 ? 9.325 1.172 -2.909 1.00 97.69 199 ASN A CA 1
ATOM 1512 C C . ASN A 1 199 ? 10.187 0.729 -4.093 1.00 97.69 199 ASN A C 1
ATOM 1514 O O . ASN A 1 199 ? 11.333 1.166 -4.217 1.00 97.69 199 ASN A O 1
ATOM 1518 N N . PHE A 1 200 ? 9.660 -0.127 -4.975 1.00 98.38 200 PHE A N 1
ATOM 1519 C CA . PHE A 1 200 ? 10.413 -0.546 -6.159 1.00 98.38 200 PHE A CA 1
ATOM 1520 C C . PHE A 1 200 ? 10.634 0.628 -7.114 1.00 98.38 200 PHE A C 1
ATOM 1522 O O . PHE A 1 200 ? 11.736 0.787 -7.639 1.00 98.38 200 PHE A O 1
ATOM 1529 N N . ALA A 1 201 ? 9.629 1.485 -7.294 1.00 97.38 201 ALA A N 1
ATOM 1530 C CA . ALA A 1 201 ? 9.711 2.628 -8.196 1.00 97.38 201 ALA A CA 1
ATOM 1531 C C . ALA A 1 201 ? 10.706 3.684 -7.696 1.00 97.38 201 ALA A C 1
ATOM 1533 O O . ALA A 1 201 ? 11.516 4.182 -8.471 1.00 97.38 201 ALA A O 1
ATOM 1534 N N . ASN A 1 202 ? 10.718 3.971 -6.394 1.00 97.00 202 ASN A N 1
ATOM 1535 C CA . ASN A 1 202 ? 11.672 4.890 -5.770 1.00 97.00 202 ASN A CA 1
ATOM 1536 C C . ASN A 1 202 ? 13.114 4.346 -5.744 1.00 97.00 202 ASN A C 1
ATOM 1538 O O . ASN A 1 202 ? 14.054 5.113 -5.542 1.00 97.00 202 ASN A O 1
ATOM 1542 N N . ASN A 1 203 ? 13.308 3.054 -6.020 1.00 97.19 203 ASN A N 1
ATOM 1543 C CA . ASN A 1 203 ? 14.617 2.443 -6.256 1.00 97.19 203 ASN A CA 1
ATOM 1544 C C . ASN A 1 203 ? 14.904 2.176 -7.742 1.00 97.19 203 ASN A C 1
ATOM 1546 O O . ASN A 1 203 ? 15.898 1.520 -8.050 1.00 97.19 203 ASN A O 1
ATOM 1550 N N . ASN A 1 204 ? 14.073 2.698 -8.652 1.00 96.81 204 ASN A N 1
ATOM 1551 C CA . ASN A 1 204 ? 14.169 2.483 -10.094 1.00 96.81 204 ASN A CA 1
ATOM 1552 C C . ASN A 1 204 ? 14.266 0.997 -10.467 1.00 96.81 204 ASN A C 1
ATOM 1554 O O . ASN A 1 204 ? 15.117 0.614 -11.256 1.00 96.81 204 ASN A O 1
ATOM 1558 N N . ASN A 1 205 ? 13.427 0.156 -9.862 1.00 98.00 205 ASN A N 1
ATOM 1559 C CA . ASN A 1 205 ? 13.304 -1.250 -10.228 1.00 98.00 205 ASN A CA 1
ATOM 1560 C C . ASN A 1 205 ? 12.045 -1.446 -11.077 1.00 98.00 205 ASN A C 1
ATOM 1562 O O . ASN A 1 205 ? 10.925 -1.538 -10.561 1.00 98.00 205 ASN A O 1
ATOM 1566 N N . ALA A 1 206 ? 12.209 -1.479 -12.397 1.00 97.75 206 ALA A N 1
ATOM 1567 C CA . ALA A 1 206 ? 11.099 -1.499 -13.346 1.00 97.75 206 ALA A CA 1
ATOM 1568 C C . ALA A 1 206 ? 10.336 -2.814 -13.323 1.00 97.75 206 ALA A C 1
ATOM 1570 O O . ALA A 1 206 ? 9.099 -2.819 -13.309 1.00 97.75 206 ALA A O 1
ATOM 1571 N N . ARG A 1 207 ? 11.061 -3.934 -13.317 1.00 97.69 207 ARG A N 1
ATOM 1572 C CA . ARG A 1 207 ? 10.447 -5.262 -13.348 1.00 97.69 207 ARG A CA 1
ATOM 1573 C C . ARG A 1 207 ? 9.531 -5.453 -12.147 1.00 97.69 207 ARG A C 1
ATOM 1575 O O . ARG A 1 207 ? 8.387 -5.887 -12.308 1.00 97.69 207 ARG A O 1
ATOM 1582 N N . ASP A 1 208 ? 10.021 -5.117 -10.960 1.00 98.44 208 ASP A N 1
ATOM 1583 C CA . ASP A 1 208 ? 9.307 -5.396 -9.722 1.00 98.44 208 ASP A CA 1
ATOM 1584 C C . ASP A 1 208 ? 8.267 -4.307 -9.400 1.00 98.44 208 ASP A C 1
ATOM 1586 O O . ASP A 1 208 ? 7.233 -4.626 -8.815 1.00 98.44 208 ASP A O 1
ATOM 1590 N N . THR A 1 209 ? 8.414 -3.082 -9.927 1.00 98.44 209 THR A N 1
ATOM 1591 C CA . THR A 1 209 ? 7.317 -2.090 -9.963 1.00 98.44 209 THR A CA 1
ATOM 1592 C C . THR A 1 209 ? 6.133 -2.598 -10.792 1.00 98.44 209 THR A C 1
ATOM 1594 O O . THR A 1 209 ? 4.985 -2.550 -10.346 1.00 98.44 209 THR A O 1
ATOM 1597 N N . LEU A 1 210 ? 6.383 -3.141 -11.991 1.00 97.75 210 LEU A N 1
ATOM 1598 C CA . LEU A 1 210 ? 5.330 -3.730 -12.830 1.00 97.75 210 LEU A CA 1
ATOM 1599 C C . LEU A 1 210 ? 4.694 -4.966 -12.172 1.00 97.75 210 LEU A C 1
ATOM 1601 O O . LEU A 1 210 ? 3.482 -5.172 -12.287 1.00 97.75 210 LEU A O 1
ATOM 1605 N N . LEU A 1 211 ? 5.484 -5.769 -11.453 1.00 98.12 211 LEU A N 1
ATOM 1606 C CA . LEU A 1 211 ? 4.975 -6.880 -10.648 1.00 98.12 211 LEU A CA 1
ATOM 1607 C C . LEU A 1 211 ? 4.077 -6.387 -9.503 1.00 98.12 211 LEU A C 1
ATOM 1609 O O . LEU A 1 211 ? 2.994 -6.939 -9.314 1.00 98.12 211 LEU A O 1
ATOM 1613 N N . ALA A 1 212 ? 4.481 -5.346 -8.772 1.00 98.56 212 ALA A N 1
ATOM 1614 C CA . ALA A 1 212 ? 3.672 -4.737 -7.718 1.00 98.56 212 ALA A CA 1
ATOM 1615 C C . ALA A 1 212 ? 2.346 -4.192 -8.273 1.00 98.56 212 ALA A C 1
ATOM 1617 O O . ALA A 1 212 ? 1.281 -4.500 -7.742 1.00 98.56 212 ALA A O 1
ATOM 1618 N N . LEU A 1 213 ? 2.373 -3.496 -9.416 1.00 97.75 213 LEU A N 1
ATOM 1619 C CA . LEU A 1 213 ? 1.158 -3.031 -10.096 1.00 97.75 213 LEU A CA 1
ATOM 1620 C C . LEU A 1 213 ? 0.229 -4.190 -10.481 1.00 97.75 213 LEU A C 1
ATOM 1622 O O . LEU A 1 213 ? -0.983 -4.098 -10.292 1.00 97.75 213 LEU A O 1
ATOM 1626 N N . LYS A 1 214 ? 0.780 -5.309 -10.970 1.00 98.06 214 LYS A N 1
ATOM 1627 C CA . LYS A 1 214 ? -0.006 -6.515 -11.267 1.00 98.06 214 LYS A CA 1
ATOM 1628 C C . LYS A 1 214 ? -0.636 -7.121 -10.008 1.00 98.06 214 LYS A C 1
ATOM 1630 O O . LYS A 1 214 ? -1.780 -7.565 -10.055 1.00 98.06 214 LYS A O 1
ATOM 1635 N N . ARG A 1 215 ? 0.087 -7.139 -8.888 1.00 98.62 215 ARG A N 1
ATOM 1636 C CA . ARG A 1 215 ? -0.425 -7.632 -7.599 1.00 98.62 215 ARG A CA 1
ATOM 1637 C C . ARG A 1 215 ? -1.542 -6.742 -7.051 1.00 98.62 215 ARG A C 1
ATOM 1639 O O . ARG A 1 215 ? -2.534 -7.264 -6.544 1.00 98.62 215 ARG A O 1
ATOM 1646 N N . ALA A 1 216 ? -1.411 -5.423 -7.193 1.00 98.44 216 ALA A N 1
ATOM 1647 C CA . ALA A 1 216 ? -2.472 -4.474 -6.873 1.00 98.44 216 ALA A CA 1
ATOM 1648 C C . ALA A 1 216 ? -3.713 -4.706 -7.754 1.00 98.44 216 ALA A C 1
ATOM 1650 O O . ALA A 1 216 ? -4.826 -4.764 -7.235 1.00 98.44 216 ALA A O 1
ATOM 1651 N N . ASP A 1 217 ? -3.527 -4.912 -9.064 1.00 98.25 217 ASP A N 1
ATOM 1652 C CA . ASP A 1 217 ? -4.611 -5.232 -10.006 1.00 98.25 217 ASP A CA 1
ATOM 1653 C C . ASP A 1 217 ? -5.350 -6.530 -9.628 1.00 98.25 217 ASP A C 1
ATOM 1655 O O . ASP A 1 217 ? -6.579 -6.561 -9.645 1.00 98.25 217 ASP A O 1
ATOM 1659 N N . ASP A 1 218 ? -4.635 -7.564 -9.170 1.00 98.44 218 ASP A N 1
ATOM 1660 C CA . ASP A 1 218 ? -5.253 -8.802 -8.668 1.00 98.44 218 ASP A CA 1
ATOM 1661 C C . ASP A 1 218 ? -6.129 -8.561 -7.425 1.00 98.44 218 ASP A C 1
ATOM 1663 O O . ASP A 1 218 ? -7.243 -9.086 -7.332 1.00 98.44 218 ASP A O 1
ATOM 1667 N N . ALA A 1 219 ? -5.673 -7.732 -6.478 1.00 98.44 219 ALA A N 1
ATOM 1668 C CA . ALA A 1 219 ? -6.481 -7.345 -5.318 1.00 98.44 219 ALA A CA 1
ATOM 1669 C C . ALA A 1 219 ? -7.701 -6.495 -5.711 1.00 98.44 219 ALA A C 1
ATOM 1671 O O . ALA A 1 219 ? -8.790 -6.695 -5.166 1.00 98.44 219 ALA A O 1
ATOM 1672 N N . ILE A 1 220 ? -7.554 -5.595 -6.690 1.00 98.25 220 ILE A N 1
ATOM 1673 C CA . ILE A 1 220 ? -8.674 -4.833 -7.257 1.00 98.25 220 ILE A CA 1
ATOM 1674 C C . ILE A 1 220 ? -9.680 -5.791 -7.897 1.00 98.25 220 ILE A C 1
ATOM 1676 O O . ILE A 1 220 ? -10.876 -5.654 -7.651 1.00 98.25 220 ILE A O 1
ATOM 1680 N N . GLY A 1 221 ? -9.223 -6.790 -8.657 1.00 98.06 221 GLY A N 1
ATOM 1681 C CA . GLY A 1 221 ? -10.072 -7.835 -9.230 1.00 98.06 221 GLY A CA 1
ATOM 1682 C C . GLY A 1 221 ? -10.938 -8.526 -8.174 1.00 98.06 221 GLY A C 1
ATOM 1683 O O . GLY A 1 221 ? -12.158 -8.580 -8.321 1.00 98.06 221 GLY A O 1
ATOM 1684 N N . LEU A 1 222 ? -10.337 -8.948 -7.058 1.00 98.06 222 LEU A N 1
ATOM 1685 C CA . LEU A 1 222 ? -11.056 -9.560 -5.932 1.00 98.06 222 LEU A CA 1
ATOM 1686 C C . LEU A 1 222 ? -12.067 -8.606 -5.280 1.00 98.06 222 LEU A C 1
ATOM 1688 O O . LEU A 1 222 ? -13.189 -9.008 -4.965 1.00 98.06 222 LEU A O 1
ATOM 1692 N N . ALA A 1 223 ? -11.710 -7.332 -5.106 1.00 96.56 223 ALA A N 1
ATOM 1693 C CA . ALA A 1 223 ? -12.644 -6.329 -4.603 1.00 96.56 223 ALA A CA 1
ATOM 1694 C C . ALA A 1 223 ? -13.833 -6.147 -5.567 1.00 96.56 223 ALA A C 1
ATOM 1696 O O . ALA A 1 223 ? -14.986 -6.105 -5.134 1.00 96.56 223 ALA A O 1
ATOM 1697 N N . ARG A 1 224 ? -13.584 -6.111 -6.883 1.00 97.19 224 ARG A N 1
ATOM 1698 C CA . ARG A 1 224 ? -14.633 -6.015 -7.912 1.00 97.19 224 ARG A CA 1
ATOM 1699 C C . ARG A 1 224 ? -15.531 -7.256 -7.964 1.00 97.19 224 ARG A C 1
ATOM 1701 O O . ARG A 1 224 ? -16.733 -7.154 -8.208 1.00 97.19 224 ARG A O 1
ATOM 1708 N N . GLU A 1 225 ? -14.998 -8.437 -7.686 1.00 97.00 225 GLU A N 1
ATOM 1709 C CA . GLU A 1 225 ? -15.832 -9.628 -7.509 1.00 97.00 225 GLU A CA 1
ATOM 1710 C C . GLU A 1 225 ? -16.737 -9.500 -6.279 1.00 97.00 225 GLU A C 1
ATOM 1712 O O . GLU A 1 225 ? -17.920 -9.844 -6.346 1.00 97.00 225 GLU A O 1
ATOM 1717 N N . TYR A 1 226 ? -16.219 -8.952 -5.177 1.00 96.31 226 TYR A N 1
ATOM 1718 C CA . TYR A 1 226 ? -16.999 -8.698 -3.968 1.00 96.31 226 TYR A CA 1
ATOM 1719 C C . TYR A 1 226 ? -18.143 -7.702 -4.231 1.00 96.31 226 TYR A C 1
ATOM 1721 O O . TYR A 1 226 ? -19.305 -8.010 -3.967 1.00 96.31 226 TYR A O 1
ATOM 1729 N N . ILE A 1 227 ? -17.872 -6.542 -4.839 1.00 95.00 227 ILE A N 1
ATOM 1730 C CA . ILE A 1 227 ? -18.916 -5.529 -5.090 1.00 95.00 227 ILE A CA 1
ATOM 1731 C C . ILE A 1 227 ? -20.034 -6.031 -6.009 1.00 95.00 227 ILE A C 1
ATOM 1733 O O . ILE A 1 227 ? -21.187 -5.646 -5.824 1.00 95.00 227 ILE A O 1
ATOM 1737 N N . SER A 1 228 ? -19.728 -6.947 -6.938 1.00 95.00 228 SER A N 1
ATOM 1738 C CA . SER A 1 228 ? -20.735 -7.560 -7.817 1.00 95.00 228 SER A CA 1
ATOM 1739 C C . SER A 1 228 ? -21.818 -8.336 -7.050 1.00 95.00 228 SER A C 1
ATOM 1741 O O . SER A 1 228 ? -22.940 -8.476 -7.536 1.00 95.00 228 SER A O 1
ATOM 1743 N N . LYS A 1 229 ? -21.499 -8.802 -5.834 1.00 95.69 229 LYS A N 1
ATOM 1744 C CA . LYS A 1 229 ? -22.405 -9.516 -4.919 1.00 95.69 229 LYS A CA 1
ATOM 1745 C C . LYS A 1 229 ? -22.918 -8.625 -3.782 1.00 95.69 229 LYS A C 1
ATOM 1747 O O . LYS A 1 229 ? -23.944 -8.933 -3.180 1.00 95.69 229 LYS A O 1
ATOM 1752 N N . HIS A 1 230 ? -22.237 -7.510 -3.513 1.00 95.38 230 HIS A N 1
ATOM 1753 C CA . HIS A 1 230 ? -22.520 -6.590 -2.410 1.00 95.38 230 HIS A CA 1
ATOM 1754 C C . HIS A 1 230 ? -22.635 -5.138 -2.915 1.00 95.38 230 HIS A C 1
ATOM 1756 O O . HIS A 1 230 ? -21.748 -4.324 -2.645 1.00 95.38 230 HIS A O 1
ATOM 1762 N N . PRO A 1 231 ? -23.734 -4.772 -3.610 1.00 92.06 231 PRO A N 1
ATOM 1763 C CA . PRO A 1 231 ? -23.865 -3.483 -4.304 1.00 92.06 231 PRO A CA 1
ATOM 1764 C C . PRO A 1 231 ? -23.871 -2.256 -3.375 1.00 92.06 231 PRO A C 1
ATOM 1766 O O . PRO A 1 231 ? -23.655 -1.136 -3.829 1.00 92.06 231 PRO A O 1
ATOM 1769 N N . HIS A 1 232 ? -24.073 -2.446 -2.067 1.00 94.56 232 HIS A N 1
ATOM 1770 C CA . HIS A 1 232 ? -23.963 -1.400 -1.040 1.00 94.56 232 HIS A CA 1
ATOM 1771 C C . HIS A 1 232 ? -22.519 -1.195 -0.552 1.00 94.56 232 HIS A C 1
ATOM 1773 O O . HIS A 1 232 ? -22.279 -0.962 0.630 1.00 94.56 232 HIS A O 1
ATOM 1779 N N . THR A 1 233 ? -21.559 -1.302 -1.463 1.00 96.69 233 THR A N 1
ATOM 1780 C CA . THR A 1 233 ? -20.128 -1.133 -1.199 1.00 96.69 233 THR A CA 1
ATOM 1781 C C . THR A 1 233 ? -19.591 -0.062 -2.142 1.00 96.69 233 THR A C 1
ATOM 1783 O O . THR A 1 233 ? -20.072 0.061 -3.265 1.00 96.69 233 THR A O 1
ATOM 1786 N N . LEU A 1 234 ? -18.605 0.711 -1.689 1.00 97.81 234 LEU A N 1
ATOM 1787 C CA . LEU A 1 234 ? -17.793 1.588 -2.532 1.00 97.81 234 LEU A CA 1
ATOM 1788 C C . LEU A 1 234 ? -16.383 1.009 -2.591 1.00 97.81 234 LEU A C 1
ATOM 1790 O O . LEU A 1 234 ? -15.763 0.801 -1.548 1.00 97.81 234 LEU A O 1
ATOM 1794 N N . ILE A 1 235 ? -15.865 0.810 -3.798 1.00 97.75 235 ILE A N 1
ATOM 1795 C CA . ILE A 1 235 ? -14.432 0.622 -4.026 1.00 97.75 235 ILE A CA 1
ATOM 1796 C C . ILE A 1 235 ? -13.880 1.943 -4.529 1.00 97.75 235 ILE A C 1
ATOM 1798 O O . ILE A 1 235 ? -14.424 2.518 -5.469 1.00 97.75 235 ILE A O 1
ATOM 1802 N N . MET A 1 236 ? -12.783 2.400 -3.934 1.00 97.19 236 MET A N 1
ATOM 1803 C CA . MET A 1 236 ? -11.971 3.480 -4.483 1.00 97.19 236 MET A CA 1
ATOM 1804 C C . MET A 1 236 ? -10.527 3.022 -4.590 1.00 97.19 236 MET A C 1
ATOM 1806 O O . MET A 1 236 ? -9.978 2.471 -3.640 1.00 97.19 236 MET A O 1
ATOM 1810 N N . VAL A 1 237 ? -9.922 3.290 -5.740 1.00 97.31 237 VAL A N 1
ATOM 1811 C CA . VAL A 1 237 ? -8.516 3.023 -6.030 1.00 97.31 237 VAL A CA 1
ATOM 1812 C C . VAL A 1 237 ? -7.852 4.358 -6.326 1.00 97.31 237 VAL A C 1
ATOM 1814 O O . VAL A 1 237 ? -8.340 5.123 -7.158 1.00 97.31 237 VAL A O 1
ATOM 1817 N N . THR A 1 238 ? -6.755 4.643 -5.639 1.00 95.94 238 THR A N 1
ATOM 1818 C CA . THR A 1 238 ? -5.936 5.842 -5.836 1.00 95.94 238 THR A CA 1
ATOM 1819 C C . THR A 1 238 ? -4.491 5.531 -5.472 1.00 95.94 238 THR A C 1
ATOM 1821 O O . THR A 1 238 ? -4.232 4.525 -4.819 1.00 95.94 238 THR A O 1
ATOM 1824 N N . ALA A 1 239 ? -3.579 6.415 -5.863 1.00 94.44 239 ALA A N 1
ATOM 1825 C CA . ALA A 1 239 ? -2.242 6.499 -5.287 1.00 94.44 239 ALA A CA 1
ATOM 1826 C C . ALA A 1 239 ? -2.175 7.660 -4.283 1.00 94.44 239 ALA A C 1
ATOM 1828 O O . ALA A 1 239 ? -3.031 8.554 -4.300 1.00 94.44 239 ALA A O 1
ATOM 1829 N N . ASP A 1 240 ? -1.176 7.646 -3.411 1.00 92.25 240 ASP A N 1
ATOM 1830 C CA . ASP A 1 240 ? -0.810 8.765 -2.546 1.00 92.25 240 ASP A CA 1
ATOM 1831 C C . ASP A 1 240 ? 0.139 9.745 -3.264 1.00 92.25 240 ASP A C 1
ATOM 1833 O O . ASP A 1 240 ? 0.008 10.962 -3.086 1.00 92.25 240 ASP A O 1
ATOM 1837 N N . SER A 1 241 ? 1.023 9.229 -4.126 1.00 92.56 241 SER A N 1
ATOM 1838 C CA . SER A 1 241 ? 1.983 9.993 -4.925 1.00 92.56 241 SER A CA 1
ATOM 1839 C C . SER A 1 241 ? 2.360 9.297 -6.256 1.00 92.56 241 SER A C 1
ATOM 1841 O O . SER A 1 241 ? 1.786 8.272 -6.622 1.00 92.56 241 SER A O 1
ATOM 1843 N N . ASN A 1 242 ? 3.277 9.897 -7.032 1.00 93.06 242 ASN A N 1
ATOM 1844 C CA . ASN A 1 242 ? 3.895 9.276 -8.212 1.00 93.06 242 ASN A CA 1
ATOM 1845 C C . ASN A 1 242 ? 5.351 8.890 -7.899 1.00 93.06 242 ASN A C 1
ATOM 1847 O O . ASN A 1 242 ? 6.254 9.711 -8.081 1.00 93.06 242 ASN A O 1
ATOM 1851 N N . ALA A 1 243 ? 5.567 7.660 -7.443 1.00 95.06 243 ALA A N 1
ATOM 1852 C CA . ALA A 1 243 ? 6.882 7.139 -7.084 1.00 95.06 243 ALA A CA 1
ATOM 1853 C C . ALA A 1 243 ? 7.825 7.021 -8.295 1.00 95.06 243 ALA A C 1
ATOM 1855 O O . ALA A 1 243 ? 7.425 6.612 -9.390 1.00 95.06 243 ALA A O 1
ATOM 1856 N N . GLY A 1 244 ? 9.082 7.429 -8.119 1.00 94.75 244 GLY A N 1
ATOM 1857 C CA . GLY A 1 244 ? 10.141 7.360 -9.136 1.00 94.75 244 GLY A CA 1
ATOM 1858 C C . GLY A 1 244 ? 9.949 8.238 -10.389 1.00 94.75 244 GLY A C 1
ATOM 1859 O O . GLY A 1 244 ? 10.833 8.313 -11.250 1.00 94.75 244 GLY A O 1
ATOM 1860 N N . ALA A 1 245 ? 8.800 8.915 -10.527 1.00 94.38 245 ALA A N 1
ATOM 1861 C CA . ALA A 1 245 ? 8.353 9.526 -11.781 1.00 94.38 245 ALA A CA 1
ATOM 1862 C C . ALA A 1 245 ? 8.512 8.561 -12.971 1.00 94.38 245 ALA A C 1
ATOM 1864 O O . ALA A 1 245 ? 9.212 8.860 -13.939 1.00 94.38 245 ALA A O 1
ATOM 1865 N N . MET A 1 246 ? 7.900 7.379 -12.865 1.00 94.50 246 MET A N 1
ATOM 1866 C CA . MET A 1 246 ? 8.013 6.333 -13.880 1.00 94.50 246 MET A CA 1
ATOM 1867 C C . MET A 1 246 ? 7.424 6.777 -15.228 1.00 94.50 246 MET A C 1
ATOM 1869 O O . MET A 1 246 ? 6.278 7.224 -15.320 1.00 94.50 246 MET A O 1
ATOM 1873 N N . HIS A 1 247 ? 8.186 6.581 -16.301 1.00 94.31 247 HIS A N 1
ATOM 1874 C CA . HIS A 1 247 ? 7.767 6.808 -17.680 1.00 94.31 247 HIS A CA 1
ATOM 1875 C C . HIS A 1 247 ? 8.074 5.584 -18.549 1.00 94.31 247 HIS A C 1
ATOM 1877 O O . HIS A 1 247 ? 8.971 4.797 -18.261 1.00 94.31 247 HIS A O 1
ATOM 1883 N N . MET A 1 248 ? 7.344 5.438 -19.655 1.00 94.94 248 MET A N 1
ATOM 1884 C CA . MET A 1 248 ? 7.591 4.399 -20.656 1.00 94.94 248 MET A CA 1
ATOM 1885 C C . MET A 1 248 ? 8.003 5.040 -21.975 1.00 94.94 248 MET A C 1
ATOM 1887 O O . MET A 1 248 ? 7.311 5.935 -22.464 1.00 94.94 248 MET A O 1
ATOM 1891 N N . LEU A 1 249 ? 9.085 4.547 -22.577 1.00 95.19 249 LEU A N 1
ATOM 1892 C CA . LEU A 1 249 ? 9.531 4.970 -23.904 1.00 95.19 249 LEU A CA 1
ATOM 1893 C C . LEU A 1 249 ? 9.548 3.790 -24.873 1.00 95.19 249 LEU A C 1
ATOM 1895 O O . LEU A 1 249 ? 9.923 2.671 -24.525 1.00 95.19 249 LEU A O 1
ATOM 1899 N N . SER A 1 250 ? 9.164 4.052 -26.121 1.00 93.25 250 SER A N 1
ATOM 1900 C CA . SER A 1 250 ? 9.288 3.083 -27.208 1.00 93.25 250 SER A CA 1
ATOM 1901 C C . SER A 1 250 ? 10.752 2.822 -27.546 1.00 93.25 250 SER A C 1
ATOM 1903 O O . SER A 1 250 ? 11.550 3.761 -27.610 1.00 93.25 250 SER A O 1
ATOM 1905 N N . VAL A 1 251 ? 11.076 1.578 -27.883 1.00 93.06 251 VAL A N 1
ATOM 1906 C CA . VAL A 1 251 ? 12.422 1.198 -28.328 1.00 93.06 251 VAL A CA 1
ATOM 1907 C C . VAL A 1 251 ? 12.482 1.143 -29.850 1.00 93.06 251 VAL A C 1
ATOM 1909 O O . VAL A 1 251 ? 11.529 0.732 -30.511 1.00 93.06 251 VAL A O 1
ATOM 1912 N N . LYS A 1 252 ? 13.615 1.562 -30.424 1.00 90.00 252 LYS A N 1
ATOM 1913 C CA . LYS A 1 252 ? 13.859 1.434 -31.865 1.00 90.00 252 LYS A CA 1
ATOM 1914 C C . LYS A 1 252 ? 13.963 -0.042 -32.243 1.00 90.00 252 LYS A C 1
ATOM 1916 O O . LYS A 1 252 ? 14.764 -0.761 -31.657 1.00 90.00 252 LYS A O 1
ATOM 1921 N N . VAL A 1 253 ? 13.195 -0.455 -33.242 1.00 93.00 253 VAL A N 1
ATOM 1922 C CA . VAL A 1 253 ? 13.255 -1.800 -33.829 1.00 93.00 253 VAL A CA 1
ATOM 1923 C C . VAL A 1 253 ? 14.047 -1.792 -35.134 1.00 93.00 253 VAL A C 1
ATOM 1925 O O . VAL A 1 253 ? 14.216 -0.739 -35.757 1.00 93.00 253 VAL A O 1
ATOM 1928 N N . ASP A 1 254 ? 14.552 -2.954 -35.542 1.00 93.25 254 ASP A N 1
ATOM 1929 C CA . ASP A 1 254 ? 15.173 -3.129 -36.854 1.00 93.25 254 ASP A CA 1
ATOM 1930 C C . ASP A 1 254 ? 14.134 -3.103 -37.998 1.00 93.25 254 ASP A C 1
ATOM 1932 O O . ASP A 1 254 ? 12.929 -2.936 -37.790 1.00 93.25 254 ASP A O 1
ATOM 1936 N N . LYS A 1 255 ? 14.609 -3.256 -39.239 1.00 91.94 255 LYS A N 1
ATOM 1937 C CA . LYS A 1 255 ? 13.766 -3.271 -40.450 1.00 91.94 255 LYS A CA 1
ATOM 1938 C C . LYS A 1 255 ? 12.722 -4.398 -40.468 1.00 91.94 255 LYS A C 1
ATOM 1940 O O . LYS A 1 255 ? 11.745 -4.291 -41.203 1.00 91.94 255 LYS A O 1
ATOM 1945 N N . ASP A 1 256 ? 12.954 -5.455 -39.695 1.00 89.50 256 ASP A N 1
ATOM 1946 C CA . ASP A 1 256 ? 12.115 -6.647 -39.605 1.00 89.50 256 ASP A CA 1
ATOM 1947 C C . ASP A 1 256 ? 11.196 -6.581 -38.363 1.00 89.50 256 ASP A C 1
ATOM 1949 O O . ASP A 1 256 ? 10.406 -7.491 -38.117 1.00 89.50 256 ASP A O 1
ATOM 1953 N N . GLY A 1 257 ? 11.256 -5.481 -37.599 1.00 88.00 257 GLY A N 1
ATOM 1954 C CA . GLY A 1 257 ? 10.440 -5.236 -36.411 1.00 88.00 257 GLY A CA 1
ATOM 1955 C C . GLY A 1 257 ? 11.002 -5.839 -35.123 1.00 88.00 257 GLY A C 1
ATOM 1956 O O . GLY A 1 257 ? 10.315 -5.812 -34.100 1.00 88.00 257 GLY A O 1
ATOM 1957 N N . ASN A 1 258 ? 12.232 -6.359 -35.128 1.00 92.12 258 ASN A N 1
ATOM 1958 C CA . ASN A 1 258 ? 12.827 -6.951 -33.935 1.00 92.12 258 ASN A CA 1
ATOM 1959 C C . ASN A 1 258 ? 13.419 -5.872 -33.014 1.00 92.12 258 ASN A C 1
ATOM 1961 O O . ASN A 1 258 ? 14.106 -4.959 -33.488 1.00 92.12 258 ASN A O 1
ATOM 1965 N N . PRO A 1 259 ? 13.197 -5.968 -31.691 1.00 95.12 259 PRO A N 1
ATOM 1966 C CA . PRO A 1 259 ? 13.868 -5.113 -30.720 1.00 95.12 259 PRO A CA 1
ATOM 1967 C C . PRO A 1 259 ? 15.364 -5.448 -30.605 1.00 95.12 259 PRO A C 1
ATOM 1969 O O . PRO A 1 259 ? 15.780 -6.562 -30.934 1.00 95.12 259 PRO A O 1
ATOM 1972 N N . PRO A 1 260 ? 16.188 -4.523 -30.082 1.00 94.69 260 PRO A N 1
ATOM 1973 C CA . PRO A 1 260 ? 17.580 -4.817 -29.791 1.00 94.69 260 PRO A CA 1
ATOM 1974 C C . PRO A 1 260 ? 17.682 -5.873 -28.684 1.00 94.69 260 PRO A C 1
ATOM 1976 O O . PRO A 1 260 ? 16.841 -5.945 -27.788 1.00 94.69 260 PRO A O 1
ATOM 1979 N N . ALA A 1 261 ? 18.756 -6.665 -28.708 1.00 95.56 261 ALA A N 1
ATOM 1980 C CA . ALA A 1 261 ? 19.018 -7.662 -27.667 1.00 95.56 261 ALA A CA 1
ATOM 1981 C C . ALA A 1 261 ? 19.242 -7.029 -26.280 1.00 95.56 261 ALA A C 1
ATOM 1983 O O . ALA A 1 261 ? 18.976 -7.662 -25.261 1.00 95.56 261 ALA A O 1
ATOM 1984 N N . LYS A 1 262 ? 19.744 -5.790 -26.255 1.00 96.38 262 LYS A N 1
ATOM 1985 C CA . LYS A 1 262 ? 19.942 -4.968 -25.063 1.00 96.38 262 LYS A CA 1
ATOM 1986 C C . LYS A 1 262 ? 19.607 -3.522 -25.381 1.00 96.38 262 LYS A C 1
ATOM 1988 O O . LYS A 1 262 ? 19.929 -3.048 -26.470 1.00 96.38 262 LYS A O 1
ATOM 1993 N N . VAL A 1 263 ? 18.973 -2.843 -24.440 1.00 94.62 263 VAL A N 1
ATOM 1994 C CA . VAL A 1 263 ? 18.692 -1.411 -24.538 1.00 94.62 263 VAL A CA 1
ATOM 1995 C C . VAL A 1 263 ? 19.937 -0.611 -24.172 1.00 94.62 263 VAL A C 1
ATOM 1997 O O . VAL A 1 263 ? 20.821 -1.115 -23.475 1.00 94.62 263 VAL A O 1
ATOM 2000 N N . ASP A 1 264 ? 20.018 0.625 -24.663 1.00 93.44 264 ASP A N 1
ATOM 2001 C CA . ASP A 1 264 ? 21.058 1.558 -24.228 1.00 93.44 264 ASP A CA 1
ATOM 2002 C C . ASP A 1 264 ? 20.973 1.745 -22.710 1.00 93.44 264 ASP A C 1
ATOM 2004 O O . ASP A 1 264 ? 19.895 1.659 -22.134 1.00 93.44 264 ASP A O 1
ATOM 2008 N N . LYS A 1 265 ? 22.097 2.028 -22.053 1.00 91.94 265 LYS A N 1
ATOM 2009 C CA . LYS A 1 265 ? 22.133 2.187 -20.594 1.00 91.94 265 LYS A CA 1
ATOM 2010 C C . LYS A 1 265 ? 21.239 3.324 -20.080 1.00 91.94 265 LYS A C 1
ATOM 2012 O O . LYS A 1 265 ? 20.703 3.242 -18.978 1.00 91.94 265 LYS A O 1
ATOM 2017 N N . ALA A 1 266 ? 21.143 4.410 -20.842 1.00 94.38 266 ALA A N 1
ATOM 2018 C CA . ALA A 1 266 ? 20.451 5.623 -20.436 1.00 94.38 266 ALA A CA 1
ATOM 2019 C C . ALA A 1 266 ? 20.026 6.467 -21.644 1.00 94.38 266 ALA A C 1
ATOM 2021 O O . ALA A 1 266 ? 20.601 6.360 -22.730 1.00 94.38 266 ALA A O 1
ATOM 2022 N N . ASP A 1 267 ? 19.073 7.368 -21.418 1.00 92.62 267 ASP A N 1
ATOM 2023 C CA . ASP A 1 267 ? 18.731 8.440 -22.348 1.00 92.62 267 ASP A CA 1
ATOM 2024 C C . ASP A 1 267 ? 19.859 9.484 -22.450 1.00 92.62 267 ASP A C 1
ATOM 2026 O O . ASP A 1 267 ? 20.770 9.574 -21.625 1.00 92.62 267 ASP A O 1
ATOM 2030 N N . ARG A 1 268 ? 19.735 10.382 -23.427 1.00 91.94 268 ARG A N 1
ATOM 2031 C CA . ARG A 1 268 ? 20.598 11.549 -23.652 1.00 91.94 268 ARG A CA 1
ATOM 2032 C C . ARG A 1 268 ? 20.663 12.504 -22.461 1.00 91.94 268 ARG A C 1
ATOM 2034 O O . ARG A 1 268 ? 21.620 13.265 -22.365 1.00 91.94 268 ARG A O 1
ATOM 2041 N N . ASN A 1 269 ? 19.649 12.508 -21.596 1.00 92.19 269 ASN A N 1
ATOM 2042 C CA . ASN A 1 269 ? 19.631 13.311 -20.370 1.00 92.19 269 ASN A CA 1
ATOM 2043 C C . ASN A 1 269 ? 20.258 12.584 -19.161 1.00 92.19 269 ASN A C 1
ATOM 2045 O O . ASN A 1 269 ? 20.331 13.173 -18.087 1.00 92.19 269 ASN A O 1
ATOM 2049 N N . GLY A 1 270 ? 20.705 11.335 -19.330 1.00 93.25 270 GLY A N 1
ATOM 2050 C CA . GLY A 1 270 ? 21.304 10.511 -18.282 1.00 93.25 270 GLY A CA 1
ATOM 2051 C C . GLY A 1 270 ? 20.323 9.651 -17.480 1.00 93.25 270 GLY A C 1
ATOM 2052 O O . GLY A 1 270 ? 20.782 8.889 -16.633 1.00 93.25 270 GLY A O 1
ATOM 2053 N N . ALA A 1 271 ? 19.010 9.728 -17.729 1.00 93.31 271 ALA A N 1
ATOM 2054 C CA . ALA A 1 271 ? 18.032 8.851 -17.085 1.00 93.31 271 ALA A CA 1
ATOM 2055 C C . ALA A 1 271 ? 18.257 7.396 -17.514 1.00 93.31 271 ALA A C 1
ATOM 2057 O O . ALA A 1 271 ? 18.312 7.111 -18.710 1.00 93.31 271 ALA A O 1
ATOM 2058 N N . ALA A 1 272 ? 18.392 6.489 -16.546 1.00 93.44 272 ALA A N 1
ATOM 2059 C CA . ALA A 1 272 ? 18.608 5.073 -16.818 1.00 93.44 272 ALA A CA 1
ATOM 2060 C C . ALA A 1 272 ? 17.421 4.464 -17.580 1.00 93.44 272 ALA A C 1
ATOM 2062 O O . ALA A 1 272 ? 16.266 4.833 -17.352 1.00 93.44 272 ALA A O 1
ATOM 2063 N N . TYR A 1 273 ? 17.729 3.545 -18.492 1.00 95.44 273 TYR A N 1
ATOM 2064 C CA . TYR A 1 273 ? 16.740 2.725 -19.179 1.00 95.44 273 TYR A CA 1
ATOM 2065 C C . TYR A 1 273 ? 16.729 1.336 -18.566 1.00 95.44 273 TYR A C 1
ATOM 2067 O O . TYR A 1 273 ? 17.728 0.619 -18.656 1.00 95.44 273 TYR A O 1
ATOM 2075 N N . ASP A 1 274 ? 15.575 0.931 -18.054 1.00 96.94 274 ASP A N 1
ATOM 2076 C CA . ASP A 1 274 ? 15.370 -0.434 -17.603 1.00 96.94 274 ASP A CA 1
ATOM 2077 C C . ASP A 1 274 ? 14.647 -1.260 -18.657 1.00 96.94 274 ASP A C 1
ATOM 2079 O O . ASP A 1 274 ? 13.573 -0.911 -19.170 1.00 96.94 274 ASP A O 1
ATOM 2083 N N . GLY A 1 275 ? 15.275 -2.390 -18.966 1.00 96.88 275 GLY A N 1
ATOM 2084 C CA . GLY A 1 275 ? 14.661 -3.514 -19.645 1.00 96.88 275 GLY A CA 1
ATOM 2085 C C . GLY A 1 275 ? 14.102 -4.529 -18.645 1.00 96.88 275 GLY A C 1
ATOM 2086 O O . GLY A 1 275 ? 13.915 -4.247 -17.466 1.00 96.88 275 GLY A O 1
ATOM 2087 N N . ILE A 1 276 ? 13.856 -5.750 -19.116 1.00 96.31 276 ILE A N 1
ATOM 2088 C CA . ILE A 1 276 ? 13.161 -6.804 -18.361 1.00 96.31 276 ILE A CA 1
ATOM 2089 C C . ILE A 1 276 ? 13.828 -7.211 -17.041 1.00 96.31 276 ILE A C 1
ATOM 2091 O O . ILE A 1 276 ? 13.170 -7.845 -16.221 1.00 96.31 276 ILE A O 1
ATOM 2095 N N . ASN A 1 277 ? 15.118 -6.919 -16.855 1.00 95.88 277 ASN A N 1
ATOM 2096 C CA . ASN A 1 277 ? 15.881 -7.251 -15.648 1.00 95.88 277 ASN A CA 1
ATOM 2097 C C . ASN A 1 277 ? 16.869 -6.125 -15.286 1.00 95.88 277 ASN A C 1
ATOM 2099 O O . ASN A 1 277 ? 18.023 -6.411 -14.968 1.00 95.88 277 ASN A O 1
ATOM 2103 N N . GLY A 1 278 ? 16.430 -4.869 -15.389 1.00 96.12 278 GLY A N 1
ATOM 2104 C CA . GLY A 1 278 ? 17.245 -3.690 -15.093 1.00 96.12 278 GLY A CA 1
ATOM 2105 C C . GLY A 1 278 ? 17.979 -3.130 -16.310 1.00 96.12 278 GLY A C 1
ATOM 2106 O O . GLY A 1 278 ? 17.610 -3.378 -17.471 1.00 96.12 278 GLY A O 1
ATOM 2107 N N . THR A 1 279 ? 19.037 -2.375 -16.046 1.00 96.00 279 THR A N 1
ATOM 2108 C CA . THR A 1 279 ? 19.778 -1.623 -17.059 1.00 96.00 279 THR A CA 1
ATOM 2109 C C . THR A 1 279 ? 20.564 -2.524 -18.008 1.00 96.00 279 THR A C 1
ATOM 2111 O O . THR A 1 279 ? 21.011 -3.616 -17.661 1.00 96.00 279 THR A O 1
ATOM 2114 N N . GLU A 1 280 ? 20.741 -2.077 -19.257 1.00 95.31 280 GLU A N 1
ATOM 2115 C CA . GLU A 1 280 ? 21.518 -2.810 -20.275 1.00 95.31 280 GLU A CA 1
ATOM 2116 C C . GLU A 1 280 ? 20.999 -4.252 -20.529 1.00 95.31 280 GLU A C 1
ATOM 2118 O O . GLU A 1 280 ? 21.754 -5.154 -20.923 1.00 95.31 280 GLU A O 1
ATOM 2123 N N . THR A 1 281 ? 19.695 -4.479 -20.321 1.00 97.06 281 THR A N 1
ATOM 2124 C CA . THR A 1 281 ? 18.992 -5.745 -20.595 1.00 97.06 281 THR A CA 1
ATOM 2125 C C . THR A 1 281 ? 18.033 -5.631 -21.786 1.00 97.06 281 THR A C 1
ATOM 2127 O O . THR A 1 281 ? 17.903 -4.573 -22.400 1.00 97.06 281 THR A O 1
ATOM 2130 N N . ALA A 1 282 ? 17.408 -6.738 -22.199 1.00 97.56 282 ALA A N 1
ATOM 2131 C CA . ALA A 1 282 ? 16.430 -6.725 -23.289 1.00 97.56 282 ALA A CA 1
ATOM 2132 C C . ALA A 1 282 ? 15.212 -5.854 -22.926 1.00 97.56 282 ALA A C 1
ATOM 2134 O O . ALA A 1 282 ? 14.813 -5.839 -21.763 1.00 97.56 282 ALA A O 1
ATOM 2135 N N . PRO A 1 283 ? 14.581 -5.157 -23.884 1.00 97.75 283 PRO A N 1
ATOM 2136 C CA . PRO A 1 283 ? 13.405 -4.350 -23.581 1.00 97.75 283 PRO A CA 1
ATOM 2137 C C . PRO A 1 283 ? 12.214 -5.217 -23.172 1.00 97.75 283 PRO A C 1
ATOM 2139 O O . PRO A 1 283 ? 12.114 -6.389 -23.546 1.00 97.75 283 PRO A O 1
ATOM 2142 N N . PHE A 1 284 ? 11.265 -4.617 -22.461 1.00 97.50 284 PHE A N 1
ATOM 2143 C CA . PHE A 1 284 ? 9.962 -5.231 -22.241 1.00 97.50 284 PHE A CA 1
ATOM 2144 C C . PHE A 1 284 ? 9.201 -5.337 -23.556 1.00 97.50 284 PHE A C 1
ATOM 2146 O O . PHE A 1 284 ? 9.323 -4.474 -24.422 1.00 97.50 284 PHE A O 1
ATOM 2153 N N . ILE A 1 285 ? 8.365 -6.367 -23.684 1.00 95.81 285 ILE A N 1
ATOM 2154 C CA . ILE A 1 285 ? 7.467 -6.552 -24.826 1.00 95.81 285 ILE A CA 1
ATOM 2155 C C . ILE A 1 285 ? 6.036 -6.550 -24.310 1.00 95.81 285 ILE A C 1
ATOM 2157 O O . ILE A 1 285 ? 5.659 -7.407 -23.508 1.00 95.81 285 ILE A O 1
ATOM 2161 N N . ALA A 1 286 ? 5.227 -5.602 -24.781 1.00 93.94 286 ALA A N 1
ATOM 2162 C CA . ALA A 1 286 ? 3.820 -5.546 -24.415 1.00 93.94 286 ALA A CA 1
ATOM 2163 C C . ALA A 1 286 ? 3.060 -6.816 -24.849 1.00 93.94 286 ALA A C 1
ATOM 2165 O O . ALA A 1 286 ? 3.428 -7.525 -25.798 1.00 93.94 286 ALA A O 1
ATOM 2166 N N . GLN A 1 287 ? 1.952 -7.087 -24.158 1.00 91.94 287 GLN A N 1
ATOM 2167 C CA . GLN A 1 287 ? 0.957 -8.032 -24.660 1.00 91.94 287 GLN A CA 1
ATOM 2168 C C . GLN A 1 287 ? 0.388 -7.539 -25.998 1.00 91.94 287 GLN A C 1
ATOM 2170 O O . GLN A 1 287 ? 0.421 -6.334 -26.260 1.00 91.94 287 GLN A O 1
ATOM 2175 N N . PRO A 1 288 ? -0.081 -8.452 -26.868 1.00 93.81 288 PRO A N 1
ATOM 2176 C CA . PRO A 1 288 ? -0.561 -8.060 -28.178 1.00 93.81 288 PRO A CA 1
ATOM 2177 C C . PRO A 1 288 ? -1.789 -7.161 -28.033 1.00 93.81 288 PRO A C 1
ATOM 2179 O O . PRO A 1 288 ? -2.675 -7.430 -27.219 1.00 93.81 288 PRO A O 1
ATOM 2182 N N . ASP A 1 289 ? -1.846 -6.107 -28.838 1.00 91.62 289 ASP A N 1
ATOM 2183 C CA . ASP A 1 289 ? -3.053 -5.303 -28.975 1.00 91.62 289 ASP A CA 1
ATOM 2184 C C . ASP A 1 289 ? -4.157 -6.064 -29.742 1.00 91.62 289 ASP A C 1
ATOM 2186 O O . ASP A 1 289 ? -4.025 -7.239 -30.097 1.00 91.62 289 ASP A O 1
ATOM 2190 N N . ARG A 1 290 ? -5.276 -5.387 -30.034 1.00 93.62 290 ARG A N 1
ATOM 2191 C CA . ARG A 1 290 ? -6.397 -5.985 -30.786 1.00 93.62 290 ARG A CA 1
ATOM 2192 C C . ARG A 1 290 ? -6.025 -6.425 -32.208 1.00 93.62 290 ARG A C 1
ATOM 2194 O O . ARG A 1 290 ? -6.743 -7.242 -32.775 1.00 93.62 290 ARG A O 1
ATOM 2201 N N . ALA A 1 291 ? -4.955 -5.880 -32.780 1.00 94.12 291 ALA A N 1
ATOM 2202 C CA . ALA A 1 291 ? -4.434 -6.246 -34.092 1.00 94.12 291 ALA A CA 1
ATOM 2203 C C . ALA A 1 291 ? -3.311 -7.301 -34.009 1.00 94.12 291 ALA A C 1
ATOM 2205 O O . ALA A 1 291 ? -2.772 -7.697 -35.040 1.00 94.12 291 ALA A O 1
ATOM 2206 N N . GLY A 1 292 ? -2.962 -7.779 -32.809 1.00 93.25 292 GLY A N 1
ATOM 2207 C CA . GLY A 1 292 ? -1.875 -8.734 -32.599 1.00 93.25 292 GLY A CA 1
ATOM 2208 C C . GLY A 1 292 ? -0.486 -8.093 -32.504 1.00 93.25 292 GLY A C 1
ATOM 2209 O O . GLY A 1 292 ? 0.505 -8.818 -32.406 1.00 93.25 292 GLY A O 1
ATOM 2210 N N . VAL A 1 293 ? -0.388 -6.760 -32.528 1.00 90.19 293 VAL A N 1
ATOM 2211 C CA . VAL A 1 293 ? 0.885 -6.030 -32.520 1.00 90.19 293 VAL A CA 1
ATOM 2212 C C . VAL A 1 293 ? 1.453 -5.993 -31.108 1.00 90.19 293 VAL A C 1
ATOM 2214 O O . VAL A 1 293 ? 0.755 -5.675 -30.146 1.00 90.19 293 VAL A O 1
ATOM 2217 N N . ARG A 1 294 ? 2.747 -6.296 -30.986 1.00 92.19 294 ARG A N 1
ATOM 2218 C CA . ARG A 1 294 ? 3.510 -6.194 -29.740 1.00 92.19 294 ARG A CA 1
ATOM 2219 C C . ARG A 1 294 ? 4.504 -5.052 -29.857 1.00 92.19 294 ARG A C 1
ATOM 2221 O O . ARG A 1 294 ? 5.255 -4.992 -30.826 1.00 92.19 294 ARG A O 1
ATOM 2228 N N . LEU A 1 295 ? 4.516 -4.168 -28.868 1.00 92.81 295 LEU A N 1
ATOM 2229 C CA . LEU A 1 295 ? 5.403 -3.010 -28.858 1.00 92.81 295 LEU A CA 1
ATOM 2230 C C . LEU A 1 295 ? 6.504 -3.200 -27.813 1.00 92.81 295 LEU A C 1
ATOM 2232 O O . LEU A 1 295 ? 6.180 -3.447 -26.645 1.00 92.81 295 LEU A O 1
ATOM 2236 N N . PRO A 1 296 ? 7.786 -3.101 -28.208 1.00 96.25 296 PRO A N 1
ATOM 2237 C CA . PRO A 1 296 ? 8.877 -3.079 -27.259 1.00 96.25 296 PRO A CA 1
ATOM 2238 C C . PRO A 1 296 ? 8.981 -1.714 -26.579 1.00 96.25 296 PRO A C 1
ATOM 2240 O O . PRO A 1 296 ? 8.859 -0.666 -27.224 1.00 96.25 296 PRO A O 1
ATOM 2243 N N . PHE A 1 297 ? 9.253 -1.724 -25.281 1.00 96.94 297 PHE A N 1
ATOM 2244 C CA . PHE A 1 297 ? 9.428 -0.514 -24.489 1.00 96.94 297 PHE A CA 1
ATOM 2245 C C . PHE A 1 297 ? 10.516 -0.683 -23.425 1.00 96.94 297 PHE A C 1
ATOM 2247 O O . PHE A 1 297 ? 10.872 -1.797 -23.038 1.00 96.94 297 PHE A O 1
ATOM 2254 N N . VAL A 1 298 ? 11.028 0.449 -22.959 1.00 97.56 298 VAL A N 1
ATOM 2255 C CA . VAL A 1 298 ? 11.826 0.567 -21.735 1.00 97.56 298 VAL A CA 1
ATOM 2256 C C . VAL A 1 298 ? 11.060 1.380 -20.714 1.00 97.56 298 VAL A C 1
ATOM 2258 O O . VAL A 1 298 ? 10.229 2.222 -21.076 1.00 97.56 298 VAL A O 1
ATOM 2261 N N . VAL A 1 299 ? 11.369 1.138 -19.449 1.00 97.75 299 VAL A N 1
ATOM 2262 C CA . VAL A 1 299 ? 10.980 2.033 -18.364 1.00 97.75 299 VAL A CA 1
ATOM 2263 C C . VAL A 1 299 ? 12.116 3.020 -18.129 1.00 97.75 299 VAL A C 1
ATOM 2265 O O . VAL A 1 299 ? 13.290 2.662 -18.207 1.00 97.75 299 VAL A O 1
ATOM 2268 N N . VAL A 1 300 ? 11.758 4.279 -17.906 1.00 96.88 300 VAL A N 1
ATOM 2269 C CA . VAL A 1 300 ? 12.700 5.362 -17.626 1.00 96.88 300 VAL A CA 1
ATOM 2270 C C . VAL A 1 300 ? 12.199 6.160 -16.435 1.00 96.88 300 VAL A C 1
ATOM 2272 O O . VAL A 1 300 ? 10.991 6.293 -16.233 1.00 96.88 300 VAL A O 1
ATOM 2275 N N . TRP A 1 301 ? 13.126 6.711 -15.665 1.00 95.38 301 TRP A N 1
ATOM 2276 C CA . TRP A 1 301 ? 12.829 7.281 -14.353 1.00 95.38 301 TRP A CA 1
ATOM 2277 C C . TRP A 1 301 ? 13.187 8.756 -14.283 1.00 95.38 301 TRP A C 1
ATOM 2279 O O . TRP A 1 301 ? 14.197 9.190 -14.841 1.00 95.38 301 TRP A O 1
ATOM 2289 N N . GLY A 1 302 ? 12.366 9.536 -13.581 1.00 93.62 302 GLY A N 1
ATOM 2290 C CA . GLY A 1 302 ? 12.628 10.958 -13.365 1.00 93.62 302 GLY A CA 1
ATOM 2291 C C . GLY A 1 302 ? 13.379 11.258 -12.065 1.00 93.62 302 GLY A C 1
ATOM 2292 O O . GLY A 1 302 ? 14.032 12.296 -11.971 1.00 93.62 302 GLY A O 1
ATOM 2293 N N . THR A 1 303 ? 13.282 10.392 -11.052 1.00 94.06 303 THR A N 1
ATOM 2294 C CA . THR A 1 303 ? 13.858 10.602 -9.710 1.00 94.06 303 THR A CA 1
ATOM 2295 C C . THR A 1 303 ? 13.846 9.294 -8.906 1.00 94.06 303 THR A C 1
ATOM 2297 O O . THR A 1 303 ? 13.215 8.338 -9.318 1.00 94.06 303 THR A O 1
ATOM 2300 N N . LEU A 1 304 ? 14.516 9.268 -7.750 1.00 94.56 304 LEU A N 1
ATOM 2301 C CA . LEU A 1 304 ? 14.429 8.207 -6.728 1.00 94.56 304 LEU A CA 1
ATOM 2302 C C . LEU A 1 304 ? 13.472 8.592 -5.577 1.00 94.56 304 LEU A C 1
ATOM 2304 O O . LEU A 1 304 ? 13.659 8.192 -4.433 1.00 94.56 304 LEU A O 1
ATOM 2308 N N . ASN A 1 305 ? 12.537 9.509 -5.835 1.00 93.31 305 ASN A N 1
ATOM 2309 C CA . ASN A 1 305 ? 11.608 10.035 -4.836 1.00 93.31 305 ASN A CA 1
ATOM 2310 C C . ASN A 1 305 ? 10.212 10.178 -5.438 1.00 93.31 305 ASN A C 1
ATOM 2312 O O . ASN A 1 305 ? 10.050 10.242 -6.656 1.00 93.31 305 ASN A O 1
ATOM 2316 N N . ASP A 1 306 ? 9.237 10.407 -4.572 1.00 92.88 306 ASP A N 1
ATOM 2317 C CA . ASP A 1 306 ? 7.891 10.797 -4.964 1.00 92.88 306 ASP A CA 1
ATOM 2318 C C . ASP A 1 306 ? 7.902 12.101 -5.764 1.00 92.88 306 ASP A C 1
ATOM 2320 O O . ASP A 1 306 ? 8.427 13.140 -5.339 1.00 92.88 306 ASP A O 1
ATOM 2324 N N . ALA A 1 307 ? 7.272 12.067 -6.931 1.00 91.56 307 ALA A N 1
ATOM 2325 C CA . ALA A 1 307 ? 7.063 13.236 -7.757 1.00 91.56 307 ALA A CA 1
ATOM 2326 C C . ALA A 1 307 ? 5.715 13.894 -7.456 1.00 91.56 307 ALA A C 1
ATOM 2328 O O . ALA A 1 307 ? 4.675 13.246 -7.312 1.00 91.56 307 ALA A O 1
ATOM 2329 N N . ALA A 1 308 ? 5.725 15.227 -7.421 1.00 83.88 308 ALA A N 1
ATOM 2330 C CA . ALA A 1 308 ? 4.505 16.012 -7.329 1.00 83.88 308 ALA A CA 1
ATOM 2331 C C . ALA A 1 308 ? 3.718 15.918 -8.646 1.00 83.88 308 ALA A C 1
ATOM 2333 O O . ALA A 1 308 ? 4.254 16.161 -9.727 1.00 83.88 308 ALA A O 1
ATOM 2334 N N . GLY A 1 309 ? 2.426 15.608 -8.558 1.00 84.12 309 GLY A N 1
ATOM 2335 C CA . GLY A 1 309 ? 1.555 15.509 -9.722 1.00 84.12 309 GLY A CA 1
ATOM 2336 C C . GLY A 1 309 ? 0.127 15.139 -9.345 1.00 84.12 309 GLY A C 1
ATOM 2337 O O . GLY A 1 309 ? -0.165 14.800 -8.200 1.00 84.12 309 GLY A O 1
ATOM 2338 N N . GLY A 1 310 ? -0.779 15.232 -10.318 1.00 89.50 310 GLY A N 1
ATOM 2339 C CA . GLY A 1 310 ? -2.118 14.675 -10.167 1.00 89.50 310 GLY A CA 1
ATOM 2340 C C . GLY A 1 310 ? -2.056 13.152 -10.231 1.00 89.50 310 GLY A C 1
ATOM 2341 O O . GLY A 1 310 ? -1.483 12.604 -11.170 1.00 89.50 310 GLY A O 1
ATOM 2342 N N . VAL A 1 311 ? -2.664 12.485 -9.256 1.00 92.00 311 VAL A N 1
ATOM 2343 C CA . VAL A 1 311 ? -2.851 11.030 -9.245 1.00 92.00 311 VAL A CA 1
ATOM 2344 C C . VAL A 1 311 ? -4.285 10.686 -9.633 1.00 92.00 311 VAL A C 1
ATOM 2346 O O . VAL A 1 311 ? -5.209 11.481 -9.443 1.00 92.00 311 VAL A O 1
ATOM 2349 N N . LEU A 1 312 ? -4.472 9.505 -10.214 1.00 93.56 312 LEU A N 1
ATOM 2350 C CA . LEU A 1 312 ? -5.783 9.048 -10.651 1.00 93.56 312 LEU A CA 1
ATOM 2351 C C . LEU A 1 312 ? -6.564 8.460 -9.475 1.00 93.56 312 LEU A C 1
ATOM 2353 O O . LEU A 1 312 ? -6.055 7.594 -8.772 1.00 93.56 312 LEU A O 1
ATOM 2357 N N . VAL A 1 313 ? -7.829 8.859 -9.341 1.00 95.88 313 VAL A N 1
ATOM 2358 C CA . VAL A 1 313 ? -8.809 8.173 -8.494 1.00 95.88 313 VAL A CA 1
ATOM 2359 C C . VAL A 1 313 ? -9.814 7.475 -9.406 1.00 95.88 313 VAL A C 1
ATOM 2361 O O . VAL A 1 313 ? -10.371 8.097 -10.311 1.00 95.88 313 VAL A O 1
ATOM 2364 N N . ARG A 1 314 ? -10.062 6.186 -9.176 1.00 96.38 314 ARG A N 1
ATOM 2365 C CA . ARG A 1 314 ? -11.155 5.426 -9.799 1.00 96.38 314 ARG A CA 1
ATOM 2366 C C . ARG A 1 314 ? -12.074 4.885 -8.720 1.00 96.38 314 ARG A C 1
ATOM 2368 O O . ARG A 1 314 ? -11.611 4.561 -7.630 1.00 96.38 314 ARG A O 1
ATOM 2375 N N . ALA A 1 315 ? -13.357 4.761 -9.034 1.00 97.06 315 ALA A N 1
ATOM 2376 C CA . ALA A 1 315 ? -14.334 4.215 -8.109 1.00 97.06 315 ALA A CA 1
ATOM 2377 C C . ALA A 1 315 ? -15.367 3.328 -8.801 1.00 97.06 315 ALA A C 1
ATOM 2379 O O . ALA A 1 315 ? -15.647 3.496 -9.987 1.00 97.06 315 ALA A O 1
ATOM 2380 N N . GLU A 1 316 ? -15.940 2.406 -8.033 1.00 97.06 316 GLU A N 1
ATOM 2381 C CA . GLU A 1 316 ? -17.038 1.533 -8.446 1.00 97.06 316 GLU A CA 1
ATOM 2382 C C . GLU A 1 316 ? -18.003 1.317 -7.272 1.00 97.06 316 GLU A C 1
ATOM 2384 O O . GLU A 1 316 ? -17.580 1.248 -6.116 1.00 97.06 316 GLU A O 1
ATOM 2389 N N . GLY A 1 317 ? -19.299 1.210 -7.576 1.00 96.31 317 GLY A N 1
ATOM 2390 C CA . GLY A 1 317 ? -20.362 0.958 -6.600 1.00 96.31 317 GLY A CA 1
ATOM 2391 C C . GLY A 1 317 ? -21.009 2.207 -6.014 1.00 96.31 317 GLY A C 1
ATOM 2392 O O . GLY A 1 317 ? -21.192 3.211 -6.699 1.00 96.31 317 GLY A O 1
ATOM 2393 N N . LEU A 1 318 ? -21.420 2.111 -4.751 1.00 96.38 318 LEU A N 1
ATOM 2394 C CA . LEU A 1 318 ? -22.210 3.125 -4.058 1.00 96.38 318 LEU A CA 1
ATOM 2395 C C . LEU A 1 318 ? -21.471 4.471 -4.005 1.00 96.38 318 LEU A C 1
ATOM 2397 O O . LEU A 1 318 ? -20.368 4.539 -3.477 1.00 96.38 318 LEU A O 1
ATOM 2401 N N . ASN A 1 319 ? -22.101 5.545 -4.491 1.00 96.38 319 ASN A N 1
ATOM 2402 C CA . ASN A 1 319 ? -21.542 6.903 -4.583 1.00 96.38 319 ASN A CA 1
ATOM 2403 C C . ASN A 1 319 ? -20.360 7.067 -5.563 1.00 96.38 319 ASN A C 1
ATOM 2405 O O . ASN A 1 319 ? -19.711 8.119 -5.564 1.00 96.38 319 ASN A O 1
ATOM 2409 N N . ALA A 1 320 ? -20.043 6.065 -6.393 1.00 96.62 320 ALA A N 1
ATOM 2410 C CA . ALA A 1 320 ? -18.927 6.149 -7.339 1.00 96.62 320 ALA A CA 1
ATOM 2411 C C . ALA A 1 320 ? -19.120 7.252 -8.396 1.00 96.62 320 ALA A C 1
ATOM 2413 O O . ALA A 1 320 ? -18.141 7.818 -8.879 1.00 96.62 320 ALA A O 1
ATOM 2414 N N . GLU A 1 321 ? -20.364 7.625 -8.706 1.00 96.50 321 GLU A N 1
ATOM 2415 C CA . GLU A 1 321 ? -20.710 8.736 -9.599 1.00 96.50 321 GLU A CA 1
ATOM 2416 C C . GLU A 1 321 ? -20.233 10.107 -9.092 1.00 96.50 321 GLU A C 1
ATOM 2418 O O . GLU A 1 321 ? -20.155 11.066 -9.860 1.00 96.50 321 GLU A O 1
ATOM 2423 N N . LEU A 1 322 ? -19.884 10.212 -7.805 1.00 96.31 322 LEU A N 1
ATOM 2424 C CA . LEU A 1 322 ? -19.327 11.429 -7.216 1.00 96.31 322 LEU A CA 1
ATOM 2425 C C . LEU A 1 322 ? -17.817 11.577 -7.464 1.00 96.31 322 LEU A C 1
ATOM 2427 O O . LEU A 1 322 ? -17.269 12.655 -7.221 1.00 96.31 322 LEU A O 1
ATOM 2431 N N . VAL A 1 323 ? -17.141 10.533 -7.957 1.00 96.38 323 VAL A N 1
ATOM 2432 C CA . VAL A 1 323 ? -15.728 10.575 -8.363 1.00 96.38 323 VAL A CA 1
ATOM 2433 C C . VAL A 1 323 ? -15.647 11.058 -9.808 1.00 96.38 323 VAL A C 1
ATOM 2435 O O . VAL A 1 323 ? -15.550 10.281 -10.754 1.00 96.38 323 VAL A O 1
ATOM 2438 N N . GLN A 1 324 ? -15.723 12.377 -9.972 1.00 94.00 324 GLN A N 1
ATOM 2439 C CA . GLN A 1 324 ? -15.723 13.037 -11.275 1.00 94.00 324 GLN A CA 1
ATOM 2440 C C . GLN A 1 324 ? -14.883 14.316 -11.270 1.00 94.00 324 GLN A C 1
ATOM 2442 O O . GLN A 1 324 ? -14.845 15.057 -10.287 1.00 94.00 324 GLN A O 1
ATOM 2447 N N . GLY A 1 325 ? -14.242 14.591 -12.407 1.00 94.56 325 GLY A N 1
ATOM 2448 C CA . GLY A 1 325 ? -13.378 15.756 -12.586 1.00 94.56 325 GLY A CA 1
ATOM 2449 C C . GLY A 1 325 ? -12.110 15.715 -11.729 1.00 94.56 325 GLY A C 1
ATOM 2450 O O . GLY A 1 325 ? -11.701 14.667 -11.234 1.00 94.56 325 GLY A O 1
ATOM 2451 N N . SER A 1 326 ? -11.483 16.880 -11.573 1.00 95.44 326 SER A N 1
ATOM 2452 C CA . SER A 1 326 ? -10.312 17.064 -10.713 1.00 95.44 326 SER A CA 1
ATOM 2453 C C . SER A 1 326 ? -10.742 17.606 -9.356 1.00 95.44 326 SER A C 1
ATOM 2455 O O . SER A 1 326 ? -11.491 18.581 -9.285 1.00 95.44 326 SER A O 1
ATOM 2457 N N . PHE A 1 327 ? -10.235 17.015 -8.279 1.00 95.56 327 PHE A N 1
ATOM 2458 C CA . PHE A 1 327 ? -10.531 17.438 -6.915 1.00 95.56 327 PHE A CA 1
ATOM 2459 C C . PHE A 1 327 ? -9.317 17.271 -5.998 1.00 95.56 327 PHE A C 1
ATOM 2461 O O . PHE A 1 327 ? -8.335 16.610 -6.331 1.00 95.56 327 PHE A O 1
ATOM 2468 N N . ASP A 1 328 ? -9.389 17.901 -4.830 1.00 95.06 328 ASP A N 1
ATOM 2469 C CA . ASP A 1 328 ? -8.370 17.792 -3.794 1.00 95.06 328 ASP A CA 1
ATOM 2470 C C . ASP A 1 328 ? -8.375 16.391 -3.157 1.00 95.06 328 ASP A C 1
ATOM 2472 O O . ASP A 1 328 ? -9.443 15.843 -2.889 1.00 95.06 328 ASP A O 1
ATOM 2476 N N . ASN A 1 329 ? -7.204 15.816 -2.860 1.00 93.25 329 ASN A N 1
ATOM 2477 C CA . ASN A 1 329 ? -7.102 14.471 -2.274 1.00 93.25 329 ASN A CA 1
ATOM 2478 C C . ASN A 1 329 ? -7.879 14.313 -0.949 1.00 93.25 329 ASN A C 1
ATOM 2480 O O . ASN A 1 329 ? -8.294 13.208 -0.596 1.00 93.25 329 ASN A O 1
ATOM 2484 N N . THR A 1 330 ? -8.162 15.410 -0.245 1.00 95.12 330 THR A N 1
ATOM 2485 C CA . THR A 1 330 ? -9.038 15.425 0.936 1.00 95.12 330 THR A CA 1
ATOM 2486 C C . THR A 1 330 ? -10.458 14.925 0.653 1.00 95.12 330 THR A C 1
ATOM 2488 O O . THR A 1 330 ? -11.059 14.295 1.530 1.00 95.12 330 THR A O 1
ATOM 2491 N N . LYS A 1 331 ? -10.955 15.080 -0.584 1.00 95.31 331 LYS A N 1
ATOM 2492 C CA . LYS A 1 331 ? -12.272 14.599 -1.022 1.00 95.31 331 LYS A CA 1
ATOM 2493 C C . LYS A 1 331 ? -12.431 13.085 -0.886 1.00 95.31 331 LYS A C 1
ATOM 2495 O O . LYS A 1 331 ? -13.533 12.617 -0.615 1.00 95.31 331 LYS A O 1
ATOM 2500 N N . VAL A 1 332 ? -11.342 12.320 -0.998 1.00 95.62 332 VAL A N 1
ATOM 2501 C CA . VAL A 1 332 ? -11.362 10.858 -0.821 1.00 95.62 332 VAL A CA 1
ATOM 2502 C C . VAL A 1 332 ? -11.909 10.497 0.562 1.00 95.62 332 VAL A C 1
ATOM 2504 O O . VAL A 1 332 ? -12.795 9.656 0.682 1.00 95.62 332 VAL A O 1
ATOM 2507 N N . ALA A 1 333 ? -11.459 11.180 1.618 1.00 96.19 333 ALA A N 1
ATOM 2508 C CA . ALA A 1 333 ? -11.960 10.919 2.966 1.00 96.19 333 ALA A CA 1
ATOM 2509 C C . ALA A 1 333 ? -13.427 11.340 3.135 1.00 96.19 333 ALA A C 1
ATOM 2511 O O . ALA A 1 333 ? -14.170 10.665 3.844 1.00 96.19 333 ALA A O 1
ATOM 2512 N N . GLU A 1 334 ? -13.864 12.419 2.481 1.00 96.06 334 GLU A N 1
ATOM 2513 C CA . GLU A 1 334 ? -15.276 12.824 2.485 1.00 96.06 334 GLU A CA 1
ATOM 2514 C C . GLU A 1 334 ? -16.176 11.759 1.853 1.00 96.06 334 GLU A C 1
ATOM 2516 O O . GLU A 1 334 ? -17.238 11.466 2.395 1.00 96.06 334 GLU A O 1
ATOM 2521 N N . LEU A 1 335 ? -15.750 11.158 0.738 1.00 96.62 335 LEU A N 1
ATOM 2522 C CA . LEU A 1 335 ? -16.497 10.101 0.049 1.00 96.62 335 LEU A CA 1
ATOM 2523 C C . LEU A 1 335 ? -16.539 8.800 0.858 1.00 96.62 335 LEU A C 1
ATOM 2525 O O . LEU A 1 335 ? -17.587 8.150 0.919 1.00 96.62 335 LEU A O 1
ATOM 2529 N N . ILE A 1 336 ? -15.444 8.458 1.551 1.00 97.25 336 ILE A N 1
ATOM 2530 C CA . ILE A 1 336 ? -15.434 7.353 2.524 1.00 97.25 336 ILE A CA 1
ATOM 2531 C C . ILE A 1 336 ? -16.481 7.615 3.613 1.00 97.25 336 ILE A C 1
ATOM 2533 O O . ILE A 1 336 ? -17.321 6.756 3.872 1.00 97.25 336 ILE A O 1
ATOM 2537 N N . ARG A 1 337 ? -16.483 8.806 4.230 1.00 97.25 337 ARG A N 1
ATOM 2538 C CA . ARG A 1 337 ? -17.456 9.141 5.284 1.00 97.25 337 ARG A CA 1
ATOM 2539 C C . ARG A 1 337 ? -18.888 9.157 4.771 1.00 97.25 337 ARG A C 1
ATOM 2541 O O . ARG A 1 337 ? -19.773 8.656 5.460 1.00 97.25 337 ARG A O 1
ATOM 2548 N N . LEU A 1 338 ? -19.121 9.686 3.571 1.00 96.88 338 LEU A N 1
ATOM 2549 C CA . LEU A 1 338 ? -20.454 9.719 2.980 1.00 96.88 338 LEU A CA 1
ATOM 2550 C C . LEU A 1 338 ? -21.004 8.303 2.826 1.00 96.88 338 LEU A C 1
ATOM 2552 O O . LEU A 1 338 ? -22.148 8.044 3.185 1.00 96.88 338 LEU A O 1
ATOM 2556 N N . THR A 1 339 ? -20.163 7.382 2.367 1.00 96.31 339 THR A N 1
ATOM 2557 C CA . THR A 1 339 ? -20.550 5.987 2.155 1.00 96.31 339 THR A CA 1
ATOM 2558 C C . THR A 1 339 ? -20.756 5.243 3.469 1.00 96.31 339 THR A C 1
ATOM 2560 O O . THR A 1 339 ? -21.748 4.540 3.623 1.00 96.31 339 THR A O 1
ATOM 2563 N N . LEU A 1 340 ? -19.852 5.409 4.437 1.00 96.56 340 LEU A N 1
ATOM 2564 C CA . LEU A 1 340 ? -19.934 4.673 5.701 1.00 96.56 340 LEU A CA 1
ATOM 2565 C C . LEU A 1 340 ? -20.967 5.256 6.673 1.00 96.56 340 LEU A C 1
ATOM 2567 O O . LEU A 1 340 ? -21.541 4.519 7.473 1.00 96.56 340 LEU A O 1
ATOM 2571 N N . PHE A 1 341 ? -21.162 6.577 6.662 1.00 96.00 341 PHE A N 1
ATOM 2572 C CA . PHE A 1 341 ? -21.854 7.314 7.726 1.00 96.00 341 PHE A CA 1
ATOM 2573 C C . PHE A 1 341 ? -22.978 8.230 7.222 1.00 96.00 341 PHE A C 1
ATOM 2575 O O . PHE A 1 341 ? -23.649 8.852 8.044 1.00 96.00 341 PHE A O 1
ATOM 2582 N N . GLY A 1 342 ? -23.170 8.371 5.905 1.00 95.81 342 GLY A N 1
ATOM 2583 C CA . GLY A 1 342 ? -24.174 9.273 5.328 1.00 95.81 342 GLY A CA 1
ATOM 2584 C C . GLY A 1 342 ? -23.841 10.766 5.459 1.00 95.81 342 GLY A C 1
ATOM 2585 O O . GLY A 1 342 ? -24.719 11.606 5.282 1.00 95.81 342 GLY A O 1
ATOM 2586 N N . THR A 1 343 ? -22.593 11.124 5.782 1.00 93.62 343 THR A N 1
ATOM 2587 C CA . THR A 1 343 ? -22.135 12.517 5.933 1.00 93.62 343 THR A CA 1
ATOM 2588 C C . THR A 1 343 ? -20.739 12.698 5.355 1.00 93.62 343 THR A C 1
ATOM 2590 O O . THR A 1 343 ? -19.891 11.831 5.505 1.00 93.62 343 THR A O 1
ATOM 2593 N N . THR A 1 344 ? -20.462 13.843 4.733 1.00 90.44 344 THR A N 1
ATOM 2594 C CA . THR A 1 344 ? -19.105 14.200 4.283 1.00 90.44 344 THR A CA 1
ATOM 2595 C C . THR A 1 344 ? -18.253 14.813 5.396 1.00 90.44 344 THR A C 1
ATOM 2597 O O . THR A 1 344 ? -17.026 14.848 5.287 1.00 90.44 344 THR A O 1
ATOM 2600 N N . LYS A 1 345 ? -18.888 15.298 6.471 1.00 87.12 345 LYS A N 1
ATOM 2601 C CA . LYS A 1 345 ? -18.216 16.001 7.570 1.00 87.12 345 LYS A CA 1
ATOM 2602 C C . LYS A 1 345 ? -17.598 15.022 8.582 1.00 87.12 345 LYS A C 1
ATOM 2604 O O . LYS A 1 345 ? -18.200 13.968 8.808 1.00 87.12 345 LYS A O 1
ATOM 2609 N N . PRO A 1 346 ? -16.427 15.358 9.162 1.00 78.19 346 PRO A N 1
ATOM 2610 C CA . PRO A 1 346 ? -15.792 14.577 10.223 1.00 78.19 346 PRO A CA 1
ATOM 2611 C C . PRO A 1 346 ? -16.663 14.386 11.464 1.00 78.19 346 PRO A C 1
ATOM 2613 O O . PRO A 1 346 ? -17.460 15.294 11.784 1.00 78.19 346 PRO A O 1
#

Sequence (346 aa):
AYGLKVPYRSYGLNGETPIVDEKGQSLSVARQAMRRGLSVALINSGTSTEPGTGCFLASVTARSNHDDIMAQLVESGADILMGGGEGWTLPVGVQGHYGPGLRKDGRNLIEEARKAGYTVVFNRDELLALPSSTNKVFGVFAHNQTFNDVTEETLAEKNLPAYWPYAPTIGEMTQVALRILEAKNRPFFAMIEEEGTDNFANNNNARDTLLALKRADDAIGLAREYISKHPHTLIMVTADSNAGAMHMLSVKVDKDGNPPAKVDKADRNGAAYDGINGTETAPFIAQPDRAGVRLPFVVVWGTLNDAAGGVLVRAEGLNAELVQGSFDNTKVAELIRLTLFGTTKP

Radius of gyration: 21.15 Å; chains: 1; bounding box: 48×41×67 Å

Foldseek 3Di:
DQLDDADPQFQCARQQHHCADPVRQRRQLQSVCVVVVAAEAFEEQWALLDRLTLSSQDGDNGSPPLLRSVVSVLVSLHQYGAFAAQQSQADAPDADPAGGHPHPPHHHSVVVSVVSQEDEAAFLVRLLPDDLCRRHYDYHHHNGTQADQAALVVCVVVVHGRGNPRHDFLQSSLLSVLSNSVSVVGHYDYDGYLPQCQSNLLNVHPQSNVVSVVSVVSNVVVVVVVCVVVLLDKDKDKDPFCHQQKDKDFADADPVRHGDQFDAQADPVRWGWQANRGGRGTFDWDQADPVGDITTITMTGDHSGTDDDDMDMQMDHDPRVVRDDDDDPSVVCLSSCCSSPVGSDD

Secondary structure (DSSP, 8-state):
--S----TT-BSEETTEE-B-TTS-B--HHHHHHHTT-EEEEEEEEETT-HHHHTTT--BS-TT-HHHHHHHHHHT--SEEEEE-GGGGSBBT-B-SSSBB-BSS---HHHHHHHTT-EEE-SHHHHHT--TT---EEEE-SSS-SB--S-HHHHHHHT--SB-TTSPPHHHHHHHHHHHHHHTTS-EEEEEE-THHHHHHHTT-HHHHHHHHHHHHHHHHHHHHHHHH-SS-EEEE--SSBGGGEEEEEPPP-TTSPPPSS--SB-TTSPBEEEBTEETSPPEEPPP-TTS---EEEEEES-SSPBPSPPP-EEEETTGGG--S---THHHHHHHHHHHHS-S--